Protein AF-A0AA42PGZ6-F1 (afdb_monomer_lite)

pLDDT: mean 80.75, std 19.14, range [30.81, 98.06]

Radius of gyration: 19.28 Å; chains: 1; bounding box: 43×38×75 Å

Sequence (229 aa):
MDEADAHGASLSPAMYVSRIFAVDHPMVAAAERGRGMGNLRLREWQRLDFYDPKPVLIQLRQMETSGVLDGLPAKVKHLRTRELKPYLERRQCAIFAYLMGKVTGTLIAVAYSEQSDYDAVMRWRLGDEVRYSPVQMKELPPDMGAGTKDLQQQIDRLKVRYPRSGDLTVAIHLNRNMRVLVSELDLSGLNLGGLWLFGAEDDGANRWRVVGDLLSPNASTEVFDYPYE

Structure (mmCIF, N/CA/C/O backbone):
data_AF-A0AA42PGZ6-F1
#
_entry.id   AF-A0AA42PGZ6-F1
#
loop_
_atom_site.group_PDB
_atom_site.id
_atom_site.type_symbol
_atom_site.label_atom_id
_atom_site.label_alt_id
_atom_site.label_comp_id
_atom_site.label_asym_id
_atom_site.label_entity_id
_atom_site.label_seq_id
_atom_site.pdbx_PDB_ins_code
_atom_site.Cartn_x
_atom_site.Cartn_y
_atom_site.Cartn_z
_atom_site.occupancy
_atom_site.B_iso_or_equiv
_atom_site.auth_seq_id
_atom_site.auth_comp_id
_atom_site.auth_asym_id
_atom_site.auth_atom_id
_atom_site.pdbx_PDB_model_num
ATOM 1 N N . MET A 1 1 ? 12.192 -11.238 -57.459 1.00 36.19 1 MET A N 1
ATOM 2 C CA . MET A 1 1 ? 12.979 -11.052 -56.226 1.00 36.19 1 MET A CA 1
ATOM 3 C C . MET A 1 1 ? 12.132 -10.114 -55.400 1.00 36.19 1 MET A C 1
ATOM 5 O O . MET A 1 1 ? 12.181 -8.916 -55.627 1.00 36.19 1 MET A O 1
ATOM 9 N N . ASP A 1 2 ? 11.209 -10.704 -54.644 1.00 30.81 2 ASP A N 1
ATOM 10 C CA . ASP A 1 2 ? 10.160 -9.985 -53.923 1.00 30.81 2 ASP A CA 1
ATOM 11 C C . ASP A 1 2 ? 10.730 -9.399 -52.632 1.00 30.81 2 ASP A C 1
ATOM 13 O O . ASP A 1 2 ? 11.231 -10.133 -51.779 1.00 30.81 2 ASP A O 1
ATOM 17 N N . GLU A 1 3 ? 10.646 -8.076 -52.501 1.00 37.03 3 GLU A N 1
ATOM 18 C CA . GLU A 1 3 ? 10.634 -7.395 -51.210 1.00 37.03 3 GLU A CA 1
ATOM 19 C C . GLU A 1 3 ? 9.265 -7.644 -50.572 1.00 37.03 3 GLU A C 1
ATOM 21 O O . GLU A 1 3 ? 8.263 -7.062 -50.981 1.00 37.03 3 GLU A O 1
ATOM 26 N N . ALA A 1 4 ? 9.221 -8.536 -49.584 1.00 34.16 4 ALA A N 1
ATOM 27 C CA . ALA A 1 4 ? 8.067 -8.717 -48.717 1.00 34.16 4 ALA A CA 1
ATOM 28 C C . ALA A 1 4 ? 8.386 -8.154 -47.327 1.00 34.16 4 ALA A C 1
ATOM 30 O O . ALA A 1 4 ? 9.188 -8.712 -46.578 1.00 34.16 4 ALA A O 1
ATOM 31 N N . ASP A 1 5 ? 7.761 -7.013 -47.048 1.00 36.75 5 ASP A N 1
ATOM 32 C CA . ASP A 1 5 ? 7.262 -6.534 -45.759 1.00 36.75 5 ASP A CA 1
ATOM 33 C C . ASP A 1 5 ? 7.712 -7.300 -44.503 1.00 36.75 5 ASP A C 1
ATOM 35 O O . ASP A 1 5 ? 7.132 -8.312 -44.108 1.00 36.75 5 ASP A O 1
ATOM 39 N N . ALA A 1 6 ? 8.665 -6.713 -43.778 1.00 33.44 6 ALA A N 1
ATOM 40 C CA . ALA A 1 6 ? 8.916 -7.012 -42.371 1.00 33.44 6 ALA A CA 1
ATOM 41 C C . ALA A 1 6 ? 8.574 -5.794 -41.494 1.00 33.44 6 ALA A C 1
ATOM 43 O O . ALA A 1 6 ? 9.372 -5.347 -40.673 1.00 33.44 6 ALA A O 1
ATOM 44 N N . HIS A 1 7 ? 7.360 -5.252 -41.635 1.00 33.66 7 HIS A N 1
ATOM 45 C CA . HIS A 1 7 ? 6.753 -4.437 -40.582 1.00 33.66 7 HIS A CA 1
ATOM 46 C C . HIS A 1 7 ? 6.201 -5.361 -39.488 1.00 33.66 7 HIS A C 1
ATOM 48 O O . HIS A 1 7 ? 5.001 -5.600 -39.376 1.00 33.66 7 HIS A O 1
ATOM 54 N N . GLY A 1 8 ? 7.101 -5.887 -38.654 1.00 31.97 8 GLY A N 1
ATOM 55 C CA . GLY A 1 8 ? 6.720 -6.426 -37.354 1.00 31.97 8 GLY A CA 1
ATOM 56 C C . GLY A 1 8 ? 6.175 -5.279 -36.511 1.00 31.97 8 GLY A C 1
ATOM 57 O O . GLY A 1 8 ? 6.945 -4.460 -36.015 1.00 31.97 8 GLY A O 1
ATOM 58 N N . ALA A 1 9 ? 4.851 -5.169 -36.402 1.00 35.88 9 ALA A N 1
ATOM 59 C CA . ALA A 1 9 ? 4.201 -4.176 -35.559 1.00 35.88 9 ALA A CA 1
ATOM 60 C C . ALA A 1 9 ? 4.694 -4.343 -34.112 1.00 35.88 9 ALA A C 1
ATOM 62 O O . ALA A 1 9 ? 4.274 -5.265 -33.409 1.00 35.88 9 ALA A O 1
ATOM 63 N N . SER A 1 10 ? 5.609 -3.476 -33.666 1.00 43.66 10 SER A N 1
ATOM 64 C CA . SER A 1 10 ? 6.003 -3.442 -32.264 1.00 43.66 10 SER A CA 1
ATOM 65 C C . SER A 1 10 ? 4.781 -3.002 -31.464 1.00 43.66 10 SER A C 1
ATOM 67 O O . SER A 1 10 ? 4.206 -1.932 -31.679 1.00 43.66 10 SER A O 1
ATOM 69 N N . LEU A 1 11 ? 4.303 -3.883 -30.587 1.00 50.22 11 LEU A N 1
ATOM 70 C CA . LEU A 1 11 ? 3.224 -3.527 -29.681 1.00 50.22 11 LEU A CA 1
ATOM 71 C C . LEU A 1 11 ? 3.706 -2.344 -28.839 1.00 50.22 11 LEU A C 1
ATOM 73 O O . LEU A 1 11 ? 4.800 -2.386 -28.274 1.00 50.22 11 LEU A O 1
ATOM 77 N N . SER A 1 12 ? 2.900 -1.285 -28.749 1.00 57.94 12 SER A N 1
ATOM 78 C CA . SER A 1 12 ? 3.237 -0.169 -27.871 1.00 57.94 12 SER A CA 1
ATOM 79 C C . SER A 1 12 ? 3.364 -0.675 -26.424 1.00 57.94 12 SER A C 1
ATOM 81 O O . SER A 1 12 ? 2.636 -1.595 -26.034 1.00 57.94 12 SER A O 1
ATOM 83 N N . PRO A 1 13 ? 4.233 -0.077 -25.590 1.00 52.72 13 PRO A N 1
ATOM 84 C CA . PRO A 1 13 ? 4.349 -0.448 -24.179 1.00 52.72 13 PRO A CA 1
ATOM 85 C C . PRO A 1 13 ? 2.994 -0.455 -23.453 1.00 52.72 13 PRO A C 1
ATOM 87 O O . PRO A 1 13 ? 2.730 -1.332 -22.640 1.00 52.72 13 PRO A O 1
ATOM 90 N N . ALA A 1 14 ? 2.088 0.461 -23.818 1.00 51.56 14 ALA A N 1
ATOM 91 C CA . ALA A 1 14 ? 0.722 0.489 -23.302 1.00 51.56 14 ALA A CA 1
ATOM 92 C C . ALA A 1 14 ? -0.092 -0.758 -23.693 1.00 51.56 14 ALA A C 1
ATOM 94 O O . ALA A 1 14 ? -0.818 -1.282 -22.854 1.00 51.56 14 ALA A O 1
ATOM 95 N N . MET A 1 15 ? 0.044 -1.272 -24.923 1.00 55.03 15 MET A N 1
ATOM 96 C CA . MET A 1 15 ? -0.607 -2.521 -25.344 1.00 55.03 15 MET A CA 1
ATOM 97 C C . MET A 1 15 ? -0.010 -3.757 -24.662 1.00 55.03 15 MET A C 1
ATOM 99 O O . MET A 1 15 ? -0.744 -4.697 -24.367 1.00 55.03 15 MET A O 1
ATOM 103 N N . TYR A 1 16 ? 1.295 -3.764 -24.380 1.00 57.06 16 TYR A N 1
ATOM 104 C CA . TYR A 1 16 ? 1.946 -4.881 -23.687 1.00 57.06 16 TYR A CA 1
ATOM 105 C C . TYR A 1 16 ? 1.537 -4.946 -22.211 1.00 57.06 16 TYR A C 1
ATOM 107 O O . TYR A 1 16 ? 1.109 -5.990 -21.723 1.00 57.06 16 TYR A O 1
ATOM 115 N N . VAL A 1 17 ? 1.571 -3.800 -21.525 1.00 51.94 17 VAL A N 1
ATOM 116 C CA . VAL A 1 17 ? 1.127 -3.672 -20.131 1.00 51.94 17 VAL A CA 1
ATOM 117 C C . VAL A 1 17 ? -0.374 -3.950 -20.016 1.00 51.94 17 VAL A C 1
ATOM 119 O O . VAL A 1 17 ? -0.792 -4.682 -19.123 1.00 51.94 17 VAL A O 1
ATOM 122 N N . SER A 1 18 ? -1.181 -3.453 -20.961 1.00 53.97 18 SER A N 1
ATOM 123 C CA . SER A 1 18 ? -2.611 -3.771 -21.044 1.00 53.97 18 SER A CA 1
ATOM 124 C C . SER A 1 18 ? -2.860 -5.275 -21.090 1.00 53.97 18 SER A C 1
ATOM 126 O O . SER A 1 18 ? -3.714 -5.752 -20.352 1.00 53.97 18 SER A O 1
ATOM 128 N N . ARG A 1 19 ? -2.082 -6.030 -21.880 1.00 56.66 19 ARG A N 1
ATOM 129 C CA . ARG A 1 19 ? -2.206 -7.492 -21.960 1.00 56.66 19 ARG A CA 1
ATOM 130 C C . ARG A 1 19 ? -1.890 -8.185 -20.639 1.00 56.66 19 ARG A C 1
ATOM 132 O O . ARG A 1 19 ? -2.650 -9.065 -20.272 1.00 56.66 19 ARG A O 1
ATOM 139 N N . ILE A 1 20 ? -0.854 -7.768 -19.904 1.00 54.19 20 ILE A N 1
ATOM 140 C CA . ILE A 1 20 ? -0.516 -8.350 -18.586 1.00 54.19 20 ILE A CA 1
ATOM 141 C C . ILE A 1 20 ? -1.668 -8.162 -17.589 1.00 54.19 20 ILE A C 1
ATOM 143 O O . ILE A 1 20 ? -2.019 -9.085 -16.864 1.00 54.19 20 ILE A O 1
ATOM 147 N N . PHE A 1 21 ? -2.295 -6.983 -17.588 1.00 45.62 21 PHE A N 1
ATOM 148 C CA . PHE A 1 21 ? -3.464 -6.705 -16.748 1.00 45.62 21 PHE A CA 1
ATOM 149 C C . PHE A 1 21 ? -4.796 -7.215 -17.328 1.00 45.62 21 PHE A C 1
ATOM 151 O O . PHE A 1 21 ? -5.817 -7.060 -16.666 1.00 45.62 21 PHE A O 1
ATOM 158 N N . ALA A 1 22 ? -4.801 -7.771 -18.544 1.00 41.03 22 ALA A N 1
ATOM 159 C CA . ALA A 1 22 ? -5.970 -8.360 -19.201 1.00 41.03 22 ALA A CA 1
ATOM 160 C C . ALA A 1 22 ? -5.938 -9.898 -19.207 1.00 41.03 22 ALA A C 1
ATOM 162 O O . ALA A 1 22 ? -6.892 -10.518 -19.674 1.00 41.03 22 ALA A O 1
ATOM 163 N N . VAL A 1 23 ? -4.865 -10.531 -18.708 1.00 40.50 23 VAL A N 1
ATOM 164 C CA . VAL A 1 23 ? -4.886 -11.967 -18.408 1.00 40.50 23 VAL A CA 1
ATOM 165 C C . VAL A 1 23 ? -5.695 -12.152 -17.129 1.00 40.50 23 VAL A C 1
ATOM 167 O O . VAL A 1 23 ? -5.156 -12.149 -16.023 1.00 40.50 23 VAL A O 1
ATOM 170 N N . ASP A 1 24 ? -7.008 -12.291 -17.294 1.00 35.78 24 ASP A N 1
ATOM 171 C CA . ASP A 1 24 ? -7.890 -12.803 -16.257 1.00 35.78 24 ASP A CA 1
ATOM 172 C C . ASP A 1 24 ? -7.375 -14.188 -15.849 1.00 35.78 24 ASP A C 1
ATOM 174 O O . ASP A 1 24 ? -7.523 -15.173 -16.574 1.00 35.78 24 ASP A O 1
ATOM 178 N N . HIS A 1 25 ? -6.743 -14.275 -14.681 1.00 37.84 25 HIS A N 1
ATOM 179 C CA . HIS A 1 25 ? -6.632 -15.530 -13.953 1.00 37.84 25 HIS A CA 1
ATOM 180 C C . HIS A 1 25 ? -7.794 -15.575 -12.960 1.00 37.84 25 HIS A C 1
ATOM 182 O O . HIS A 1 25 ? -7.628 -15.150 -11.811 1.00 37.84 25 HIS A O 1
ATOM 188 N N . PRO A 1 26 ? -8.987 -16.050 -13.373 1.00 33.09 26 PRO A N 1
ATOM 189 C CA . PRO A 1 26 ? -10.089 -16.211 -12.449 1.00 33.09 26 PRO A CA 1
ATOM 190 C C . PRO A 1 26 ? -9.685 -17.246 -11.400 1.00 33.09 26 PRO A C 1
ATOM 192 O O . PRO A 1 26 ? -9.530 -18.435 -11.678 1.00 33.09 26 PRO A O 1
ATOM 195 N N . MET A 1 27 ? -9.538 -16.794 -10.159 1.00 34.38 27 MET A N 1
ATOM 196 C CA . MET A 1 27 ? -9.680 -17.678 -9.012 1.00 34.38 27 MET A CA 1
ATOM 197 C C . MET A 1 27 ? -11.123 -18.179 -9.020 1.00 34.38 27 MET A C 1
ATOM 199 O O . MET A 1 27 ? -12.048 -17.374 -8.891 1.00 34.38 27 MET A O 1
ATOM 203 N N . VAL A 1 28 ? -11.298 -19.493 -9.194 1.00 35.38 28 VAL A N 1
ATOM 204 C CA . VAL A 1 28 ? -12.591 -20.192 -9.196 1.00 35.38 28 VAL A CA 1
ATOM 205 C C . VAL A 1 28 ? -13.503 -19.602 -8.117 1.00 35.38 28 VAL A C 1
ATOM 207 O O . VAL A 1 28 ? -13.222 -19.690 -6.919 1.00 35.38 28 VAL A O 1
ATOM 210 N N . ALA A 1 29 ? -14.585 -18.964 -8.562 1.00 33.72 29 ALA A N 1
ATOM 211 C CA . ALA A 1 29 ? -15.590 -18.375 -7.698 1.00 33.72 29 ALA A CA 1
ATOM 212 C C . ALA A 1 29 ? -16.341 -19.494 -6.965 1.00 33.72 29 ALA A C 1
ATOM 214 O O . ALA A 1 29 ? -17.260 -20.104 -7.504 1.00 33.72 29 ALA A O 1
ATOM 215 N N . ALA A 1 30 ? -15.959 -19.767 -5.721 1.00 32.84 30 ALA A N 1
ATOM 216 C CA . ALA A 1 30 ? -16.839 -20.466 -4.798 1.00 32.84 30 ALA A CA 1
ATOM 217 C C . ALA A 1 30 ? -17.819 -19.435 -4.227 1.00 32.84 30 ALA A C 1
ATOM 219 O O . ALA A 1 30 ? -17.436 -18.542 -3.466 1.00 32.84 30 ALA A O 1
ATOM 220 N N . ALA A 1 31 ? -19.071 -19.531 -4.665 1.00 37.09 31 ALA A N 1
ATOM 221 C CA . ALA A 1 31 ? -20.171 -18.736 -4.150 1.00 37.09 31 ALA A CA 1
ATOM 222 C C . ALA A 1 31 ? -20.400 -19.083 -2.679 1.00 37.09 31 ALA A C 1
ATOM 224 O O . ALA A 1 31 ? -20.728 -20.228 -2.408 1.00 37.09 31 ALA A O 1
ATOM 225 N N . GLU A 1 32 ? -20.295 -18.126 -1.750 1.00 37.41 32 GLU A N 1
ATOM 226 C CA . GLU A 1 32 ? -20.877 -18.299 -0.415 1.00 37.41 32 GLU A CA 1
ATOM 227 C C . GLU A 1 32 ? -21.011 -17.003 0.398 1.00 37.41 32 GLU A C 1
ATOM 229 O O . GLU A 1 32 ? -20.371 -15.981 0.148 1.00 37.41 32 GLU A O 1
ATOM 234 N N . ARG A 1 33 ? -21.988 -17.045 1.311 1.00 40.72 33 ARG A N 1
ATOM 235 C CA . ARG A 1 33 ? -22.729 -15.908 1.871 1.00 40.72 33 ARG A CA 1
ATOM 236 C C . ARG A 1 33 ? -22.001 -15.288 3.067 1.00 40.72 33 ARG A C 1
ATOM 238 O O . ARG A 1 33 ? -21.950 -15.897 4.128 1.00 40.72 33 ARG A O 1
ATOM 245 N N . GLY A 1 34 ? -21.563 -14.037 2.937 1.00 36.84 34 GLY A N 1
ATOM 246 C CA . GLY A 1 34 ? -21.145 -13.197 4.067 1.00 36.84 34 GLY A CA 1
ATOM 247 C C . GLY A 1 34 ? -22.308 -12.365 4.624 1.00 36.84 34 GLY A C 1
ATOM 248 O O . GLY A 1 34 ? -23.051 -11.747 3.858 1.00 36.84 34 GLY A O 1
ATOM 249 N N . ARG A 1 35 ? -22.482 -12.342 5.952 1.00 40.41 35 ARG A N 1
ATOM 250 C CA . ARG A 1 35 ? -23.368 -11.402 6.668 1.00 40.41 35 ARG A CA 1
ATOM 251 C C . ARG A 1 35 ? -22.553 -10.207 7.164 1.00 40.41 35 ARG A C 1
ATOM 253 O O . ARG A 1 35 ? -21.510 -10.407 7.768 1.00 40.41 35 ARG A O 1
ATOM 260 N N . GLY A 1 36 ? -23.122 -9.002 7.045 1.00 47.16 36 GLY A N 1
ATOM 261 C CA . GLY A 1 36 ? -22.812 -7.892 7.957 1.00 47.16 36 GLY A CA 1
ATOM 262 C C . GLY A 1 36 ? -22.047 -6.687 7.401 1.00 47.16 36 GLY A C 1
ATOM 263 O O . GLY A 1 36 ? -21.247 -6.124 8.129 1.00 47.16 36 GLY A O 1
ATOM 264 N N . MET A 1 37 ? -22.325 -6.247 6.172 1.00 47.50 37 MET A N 1
ATOM 265 C CA . MET A 1 37 ? -22.053 -4.888 5.665 1.00 47.50 37 MET A CA 1
ATOM 266 C C . MET A 1 37 ? -23.261 -4.459 4.825 1.00 47.50 37 MET A C 1
ATOM 268 O O . MET A 1 37 ? -23.980 -5.328 4.328 1.00 47.50 37 MET A O 1
ATOM 272 N N . GLY A 1 38 ? -23.538 -3.154 4.700 1.00 52.53 38 GLY A N 1
ATOM 273 C CA . GLY A 1 38 ? -24.703 -2.644 3.962 1.00 52.53 38 GLY A CA 1
ATOM 274 C C . GLY A 1 38 ? -24.909 -3.398 2.643 1.00 52.53 38 GLY A C 1
ATOM 275 O O . GLY A 1 38 ? -24.003 -3.454 1.816 1.00 52.53 38 GLY A O 1
ATOM 276 N N . ASN A 1 39 ? -26.085 -4.018 2.484 1.00 63.59 39 ASN A N 1
ATOM 277 C CA . ASN A 1 39 ? -26.363 -5.106 1.530 1.00 63.59 39 ASN A CA 1
ATOM 278 C C . ASN A 1 39 ? -26.039 -4.821 0.045 1.00 63.59 39 ASN A C 1
ATOM 280 O O . ASN A 1 39 ? -26.140 -5.739 -0.760 1.00 63.59 39 ASN A O 1
ATOM 284 N N . LEU A 1 40 ? -25.699 -3.589 -0.340 1.00 72.62 40 LEU A N 1
ATOM 285 C CA . LEU A 1 40 ? -25.375 -3.189 -1.714 1.00 72.62 40 LEU A CA 1
ATOM 286 C C . LEU A 1 40 ? -23.870 -3.292 -2.010 1.00 72.62 40 LEU A C 1
ATOM 288 O O . LEU A 1 40 ? -23.509 -4.055 -2.901 1.00 72.62 40 LEU A O 1
ATOM 292 N N . ARG A 1 41 ? -22.998 -2.655 -1.211 1.00 82.75 41 ARG A N 1
ATOM 293 C CA . ARG A 1 41 ? -21.533 -2.677 -1.425 1.00 82.75 41 ARG A CA 1
ATOM 294 C C . ARG A 1 41 ? -20.956 -4.087 -1.418 1.00 82.75 41 ARG A C 1
ATOM 296 O O . ARG A 1 41 ? -20.196 -4.456 -2.301 1.00 82.75 41 ARG A O 1
ATOM 303 N N . LEU A 1 42 ? -21.382 -4.919 -0.467 1.00 85.06 42 LEU A N 1
ATOM 304 C CA . LEU A 1 42 ? -20.921 -6.307 -0.408 1.00 85.06 42 LEU A CA 1
ATOM 305 C C . LEU A 1 42 ? -21.322 -7.098 -1.666 1.00 85.06 42 LEU A C 1
ATOM 307 O O . LEU A 1 42 ? -20.533 -7.892 -2.169 1.00 85.06 42 LEU A O 1
ATOM 311 N N . ARG A 1 43 ? -22.531 -6.870 -2.199 1.00 86.00 43 ARG A N 1
ATOM 312 C CA . ARG A 1 43 ? -22.991 -7.519 -3.439 1.00 86.00 43 ARG A CA 1
ATOM 313 C C . ARG A 1 43 ? -22.235 -7.014 -4.662 1.00 86.00 43 ARG A C 1
ATOM 315 O O . ARG A 1 43 ? -22.021 -7.789 -5.586 1.00 86.00 43 ARG A O 1
ATOM 322 N N . GLU A 1 44 ? -21.872 -5.736 -4.687 1.00 89.38 44 GLU A N 1
ATOM 323 C CA . GLU A 1 44 ? -21.029 -5.158 -5.737 1.00 89.38 44 GLU A CA 1
ATOM 324 C C . GLU A 1 44 ? -19.645 -5.800 -5.713 1.00 89.38 44 GLU A C 1
ATOM 326 O O . GLU A 1 44 ? -19.199 -6.323 -6.729 1.00 89.38 44 GLU A O 1
ATOM 331 N N . TRP A 1 45 ? -19.014 -5.872 -4.540 1.00 93.00 45 TRP A N 1
ATOM 332 C CA . TRP A 1 45 ? -17.696 -6.482 -4.395 1.00 93.00 45 TRP A CA 1
ATOM 333 C C . TRP A 1 45 ? -17.688 -7.961 -4.745 1.00 93.00 45 TRP A C 1
ATOM 335 O O . TRP A 1 45 ? -16.773 -8.408 -5.416 1.00 93.00 45 TRP A O 1
ATOM 345 N N . GLN A 1 46 ? -18.726 -8.717 -4.386 1.00 91.44 46 GLN A N 1
ATOM 346 C CA . GLN A 1 46 ? -18.854 -10.132 -4.760 1.00 91.44 46 GLN A CA 1
ATOM 347 C C . GLN A 1 46 ? -18.860 -10.387 -6.276 1.00 91.44 46 GLN A C 1
ATOM 349 O O . GLN A 1 46 ? -18.645 -11.524 -6.688 1.00 91.44 46 GLN A O 1
ATOM 354 N N . ARG A 1 47 ? -19.131 -9.364 -7.094 1.00 91.06 47 ARG A N 1
ATOM 355 C CA . ARG A 1 47 ? -19.166 -9.451 -8.561 1.00 91.06 47 ARG A CA 1
ATOM 356 C C . ARG A 1 47 ? -17.882 -8.969 -9.229 1.00 91.06 47 ARG A C 1
ATOM 358 O O . ARG A 1 47 ? -17.813 -9.014 -10.449 1.00 91.06 47 ARG A O 1
ATOM 365 N N . LEU A 1 48 ? -16.919 -8.460 -8.462 1.00 93.50 48 LEU A N 1
ATOM 366 C CA . LEU A 1 48 ? -15.649 -8.008 -9.014 1.00 93.50 48 LEU A CA 1
ATOM 367 C C . LEU A 1 48 ? -14.773 -9.198 -9.411 1.00 93.50 48 LEU A C 1
ATOM 369 O O . LEU A 1 48 ? -14.766 -10.237 -8.743 1.00 93.50 48 LEU A O 1
ATOM 373 N N . ASP A 1 49 ? -13.976 -8.995 -10.454 1.00 92.25 49 ASP A N 1
ATOM 374 C CA . ASP A 1 49 ? -12.977 -9.955 -10.903 1.00 92.25 49 ASP A CA 1
ATOM 375 C C . ASP A 1 49 ? -11.706 -9.802 -10.062 1.00 92.25 49 ASP A C 1
ATOM 377 O O . ASP A 1 49 ? -10.902 -8.884 -10.236 1.00 92.25 49 ASP A O 1
ATOM 381 N N . PHE A 1 50 ? -11.560 -10.698 -9.085 1.00 94.38 50 PHE A N 1
ATOM 382 C CA . PHE A 1 50 ? -10.380 -10.753 -8.227 1.00 94.38 50 PHE A CA 1
ATOM 383 C C . PHE A 1 50 ? -9.320 -11.668 -8.820 1.00 94.38 50 PHE A C 1
ATOM 385 O O . PHE A 1 50 ? -9.601 -12.827 -9.138 1.00 94.38 50 PHE A O 1
ATOM 392 N N . TYR A 1 51 ? -8.083 -11.190 -8.820 1.00 92.00 51 TYR A N 1
ATOM 393 C CA . TYR A 1 51 ? -6.911 -11.949 -9.229 1.00 92.00 51 TYR A CA 1
ATOM 394 C C . TYR A 1 51 ? -5.914 -12.104 -8.074 1.00 92.00 51 TYR 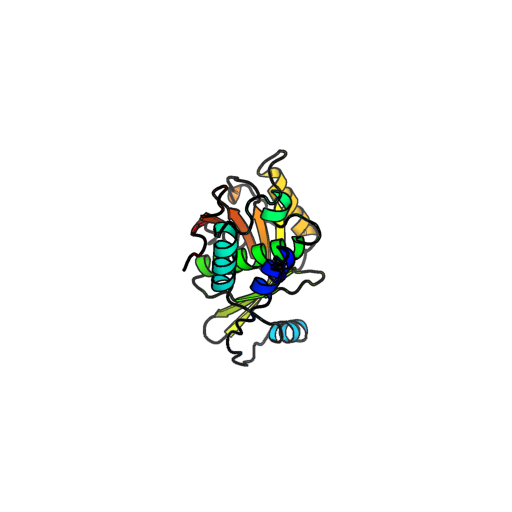A C 1
ATOM 396 O O . TYR A 1 51 ? -5.878 -11.302 -7.134 1.00 92.00 51 TYR A O 1
ATOM 404 N N . ASP A 1 52 ? -5.105 -13.162 -8.139 1.00 95.00 52 ASP A N 1
ATOM 405 C CA . ASP A 1 52 ? -3.920 -13.303 -7.292 1.00 95.00 52 ASP A CA 1
ATOM 406 C C . ASP A 1 52 ? -2.870 -12.272 -7.751 1.00 95.00 52 ASP A C 1
ATOM 408 O O . ASP A 1 52 ? -2.506 -12.264 -8.934 1.00 95.00 52 ASP A O 1
ATOM 412 N N . PRO A 1 53 ? -2.377 -11.384 -6.868 1.00 95.81 53 PRO A N 1
ATOM 413 C CA . PRO A 1 53 ? -1.366 -10.409 -7.250 1.00 95.81 53 PRO A CA 1
ATOM 414 C C . PRO A 1 53 ? -0.044 -11.055 -7.685 1.00 95.81 53 PRO A C 1
ATOM 416 O O . PRO A 1 53 ? 0.653 -10.486 -8.524 1.00 95.81 53 PRO A O 1
ATOM 419 N N . LYS A 1 54 ? 0.328 -12.227 -7.155 1.00 95.38 54 LYS A N 1
ATOM 420 C CA . LYS A 1 54 ? 1.666 -12.802 -7.351 1.00 95.38 54 LYS A CA 1
ATOM 421 C C . LYS A 1 54 ? 1.983 -13.105 -8.831 1.00 95.38 54 LYS A C 1
ATOM 423 O O . LYS A 1 54 ? 3.003 -12.597 -9.303 1.00 95.38 54 LYS A O 1
ATOM 428 N N . PRO A 1 55 ? 1.150 -13.838 -9.603 1.00 92.50 55 PRO A N 1
ATOM 429 C CA . PRO A 1 55 ? 1.410 -14.080 -11.026 1.00 92.50 55 PRO A CA 1
ATOM 430 C C . PRO A 1 55 ? 1.513 -12.800 -11.862 1.00 92.50 55 PRO A C 1
ATOM 432 O O . PRO A 1 55 ? 2.340 -12.719 -12.770 1.00 92.50 55 PRO A O 1
ATOM 435 N N . VAL A 1 56 ? 0.702 -11.785 -11.547 1.00 90.25 56 VAL A N 1
ATOM 436 C CA . VAL A 1 56 ? 0.738 -10.485 -12.236 1.00 90.25 56 VAL A CA 1
ATOM 437 C C . VAL A 1 56 ? 2.065 -9.780 -11.969 1.00 90.25 56 VAL A C 1
ATOM 439 O O . VAL A 1 56 ? 2.707 -9.288 -12.895 1.00 90.25 56 VAL A O 1
ATOM 442 N N . LEU A 1 57 ? 2.515 -9.765 -10.713 1.00 93.12 57 LEU A N 1
ATOM 443 C CA . LEU A 1 57 ? 3.784 -9.152 -10.331 1.00 93.12 57 LEU A CA 1
ATOM 444 C C . LEU A 1 57 ? 4.984 -9.835 -10.999 1.00 93.12 57 LEU A C 1
ATOM 446 O O . LEU A 1 57 ? 5.880 -9.127 -11.464 1.00 93.12 57 LEU A O 1
ATOM 450 N N . ILE A 1 58 ? 4.981 -11.167 -11.105 1.00 93.12 58 ILE A N 1
ATOM 451 C CA . ILE A 1 58 ? 6.019 -11.931 -11.818 1.00 93.12 58 ILE A CA 1
ATOM 452 C C . ILE A 1 58 ? 6.066 -11.527 -13.296 1.00 93.12 58 ILE A C 1
ATOM 454 O O . ILE A 1 58 ? 7.134 -11.192 -13.806 1.00 93.12 58 ILE A O 1
ATOM 458 N N . GLN A 1 59 ? 4.918 -11.482 -13.979 1.00 88.25 59 GLN A N 1
ATOM 459 C CA . GLN A 1 59 ? 4.854 -11.082 -15.391 1.00 88.25 59 GLN A CA 1
ATOM 460 C C . GLN A 1 59 ? 5.319 -9.636 -15.609 1.00 88.25 59 GLN A C 1
ATOM 462 O O . GLN A 1 59 ? 6.070 -9.356 -16.545 1.00 88.25 59 GLN A O 1
ATOM 467 N N . LEU A 1 60 ? 4.923 -8.714 -14.724 1.00 85.88 60 LEU A N 1
ATOM 468 C CA . LEU A 1 60 ? 5.405 -7.331 -14.764 1.00 85.88 60 LEU A CA 1
ATOM 469 C C . LEU A 1 60 ? 6.925 -7.270 -14.608 1.00 85.88 60 LEU A C 1
ATOM 471 O O . LEU A 1 60 ? 7.579 -6.539 -15.349 1.00 85.88 60 LEU A O 1
ATOM 475 N N . ARG A 1 61 ? 7.500 -8.068 -13.701 1.00 87.44 61 ARG A N 1
ATOM 476 C CA . ARG A 1 61 ? 8.951 -8.119 -13.518 1.00 87.44 61 ARG A CA 1
ATOM 477 C C . ARG A 1 61 ? 9.664 -8.671 -14.740 1.00 87.44 61 ARG A C 1
ATOM 479 O O . ARG A 1 61 ? 10.649 -8.082 -15.164 1.00 87.44 61 ARG A O 1
ATOM 486 N N . GLN A 1 62 ? 9.159 -9.755 -15.322 1.00 87.44 62 GLN A N 1
ATOM 487 C CA . GLN A 1 62 ? 9.708 -10.325 -16.552 1.00 87.44 62 GLN A CA 1
ATOM 488 C C . GLN A 1 62 ? 9.710 -9.295 -17.684 1.00 87.44 62 GLN A C 1
ATOM 490 O O . GLN A 1 62 ? 10.699 -9.168 -18.397 1.00 87.44 62 GLN A O 1
ATOM 495 N N . MET A 1 63 ? 8.643 -8.505 -17.823 1.00 81.56 63 MET A N 1
ATOM 496 C CA . MET A 1 63 ? 8.607 -7.415 -18.796 1.00 81.56 63 MET A CA 1
ATOM 497 C C . MET A 1 63 ? 9.663 -6.342 -18.481 1.00 81.56 63 MET A C 1
ATOM 499 O O . MET A 1 63 ? 10.403 -5.947 -19.382 1.00 81.56 63 MET A O 1
ATOM 503 N N . GLU A 1 64 ? 9.765 -5.904 -17.222 1.00 80.06 64 GLU A N 1
ATOM 504 C CA . GLU A 1 64 ? 10.757 -4.915 -16.773 1.00 80.06 64 GLU A CA 1
ATOM 505 C C . GLU A 1 64 ? 12.206 -5.366 -17.030 1.00 80.06 64 GLU A C 1
ATOM 507 O O . GLU A 1 64 ? 13.043 -4.531 -17.370 1.00 80.06 64 GLU A O 1
ATOM 512 N N . THR A 1 65 ? 12.504 -6.665 -16.911 1.00 82.56 65 THR A N 1
ATOM 513 C CA . THR A 1 65 ? 13.863 -7.218 -17.064 1.00 82.56 65 THR A CA 1
ATOM 514 C C . THR A 1 65 ? 14.161 -7.808 -18.443 1.00 82.56 65 THR A C 1
ATOM 516 O O . THR A 1 65 ? 15.322 -8.060 -18.751 1.00 82.56 65 THR A O 1
ATOM 519 N N . SER A 1 66 ? 13.154 -7.997 -19.300 1.00 81.50 66 SER A N 1
ATOM 520 C CA . SER A 1 66 ? 13.309 -8.572 -20.651 1.00 81.50 66 SER A CA 1
ATOM 521 C C . SER A 1 66 ? 14.106 -7.710 -21.637 1.00 81.50 66 SER A C 1
ATOM 523 O O . SER A 1 66 ? 14.369 -8.147 -22.755 1.00 81.50 66 SER A O 1
ATOM 525 N N . GLY A 1 67 ? 14.419 -6.462 -21.276 1.00 76.88 67 GLY A N 1
ATOM 526 C CA . GLY A 1 67 ? 15.002 -5.470 -22.181 1.00 76.88 67 GLY A CA 1
ATOM 527 C C . GLY A 1 67 ? 14.004 -4.879 -23.184 1.00 76.88 67 GLY A C 1
ATOM 528 O O . GLY A 1 67 ? 14.344 -3.950 -23.909 1.00 76.88 67 GLY A O 1
ATOM 529 N N . VAL A 1 68 ? 12.737 -5.327 -23.205 1.00 75.56 68 VAL A N 1
ATOM 530 C CA . VAL A 1 68 ? 11.714 -4.791 -24.131 1.00 75.56 68 VAL A CA 1
ATOM 531 C C . VAL A 1 68 ? 11.410 -3.308 -23.888 1.00 75.56 68 VAL A C 1
ATOM 533 O O . VAL A 1 68 ? 10.880 -2.619 -24.757 1.00 75.56 68 VAL A O 1
ATOM 536 N N . LEU A 1 69 ? 11.741 -2.812 -22.692 1.00 74.44 69 LEU A N 1
ATOM 537 C CA . LEU A 1 69 ? 11.597 -1.410 -22.317 1.00 74.44 69 LEU A CA 1
ATOM 538 C C . LEU A 1 69 ? 12.880 -0.597 -22.551 1.00 74.44 69 LEU A C 1
ATOM 540 O O . LEU A 1 69 ? 12.885 0.608 -22.286 1.00 74.44 69 LEU A O 1
ATOM 544 N N . ASP A 1 70 ? 13.970 -1.209 -23.018 1.00 77.00 70 ASP A N 1
ATOM 545 C CA . ASP A 1 70 ? 15.243 -0.523 -23.223 1.00 77.00 70 ASP A CA 1
ATOM 546 C C . ASP A 1 70 ? 15.145 0.565 -24.295 1.00 77.00 70 ASP A C 1
ATOM 548 O O . ASP A 1 70 ? 14.337 0.515 -25.217 1.00 77.00 70 ASP A O 1
ATOM 552 N N . GLY A 1 71 ? 15.915 1.640 -24.111 1.00 74.44 71 GLY A N 1
ATOM 553 C CA . GLY A 1 71 ? 15.824 2.841 -24.948 1.00 74.44 71 GLY A CA 1
ATOM 554 C C . GLY A 1 71 ? 14.586 3.721 -24.710 1.00 74.44 71 GLY A C 1
ATOM 555 O O . GLY A 1 71 ? 14.568 4.862 -25.171 1.00 74.44 71 GLY A O 1
ATOM 556 N N . LEU A 1 72 ? 13.578 3.267 -23.951 1.00 79.31 72 LEU A N 1
ATOM 557 C CA . LEU A 1 72 ? 12.417 4.102 -23.629 1.00 79.31 72 LEU A CA 1
ATOM 558 C C . LEU A 1 72 ? 12.742 5.175 -22.572 1.00 79.31 72 LEU A C 1
ATOM 560 O O . LEU A 1 72 ? 13.530 4.928 -21.651 1.00 79.31 72 LEU A O 1
ATOM 564 N N . PRO A 1 73 ? 12.087 6.354 -22.628 1.00 80.25 73 PRO A N 1
ATOM 565 C CA . PRO A 1 73 ? 12.237 7.383 -21.604 1.00 80.25 73 PRO A CA 1
ATOM 566 C C . PRO A 1 73 ? 11.867 6.869 -20.207 1.00 80.25 73 PRO A C 1
ATOM 568 O O . PRO A 1 73 ? 10.874 6.158 -20.048 1.00 80.25 73 PRO A O 1
ATOM 571 N N . ALA A 1 74 ? 12.581 7.321 -19.173 1.00 75.44 74 ALA A N 1
ATOM 572 C CA . ALA A 1 74 ? 12.356 6.895 -17.785 1.00 75.44 74 ALA A CA 1
ATOM 573 C C . ALA A 1 74 ? 10.886 7.032 -17.333 1.00 75.44 74 ALA A C 1
ATOM 575 O O . ALA A 1 74 ? 10.326 6.127 -16.723 1.00 75.44 74 ALA A O 1
ATOM 576 N N . LYS A 1 75 ? 10.205 8.123 -17.709 1.00 74.94 75 LYS A N 1
ATOM 577 C CA . LYS A 1 75 ? 8.774 8.331 -17.410 1.00 74.94 75 LYS A CA 1
ATOM 578 C C . LYS A 1 75 ? 7.850 7.251 -17.993 1.00 74.94 75 LYS A C 1
ATOM 580 O O . LYS A 1 75 ? 6.793 7.004 -17.427 1.00 74.94 75 LYS A O 1
ATOM 585 N N . VAL A 1 76 ? 8.233 6.627 -19.107 1.00 76.75 76 VAL A N 1
ATOM 586 C CA . VAL A 1 76 ? 7.496 5.522 -19.740 1.00 76.75 76 VAL A CA 1
ATOM 587 C C . VAL A 1 76 ? 7.839 4.209 -19.043 1.00 76.75 76 VAL A C 1
ATOM 589 O O . VAL A 1 76 ? 6.925 3.495 -18.644 1.00 76.75 76 VAL A O 1
ATOM 592 N N . LYS A 1 77 ? 9.133 3.945 -18.802 1.00 73.50 77 LYS A N 1
ATOM 593 C CA . LYS A 1 77 ? 9.611 2.767 -18.053 1.00 73.50 77 LYS A CA 1
ATOM 594 C C . LYS A 1 77 ? 8.954 2.640 -16.675 1.00 73.50 77 LYS A C 1
ATOM 596 O O . LYS A 1 77 ? 8.585 1.551 -16.263 1.00 73.50 77 LYS A O 1
ATOM 601 N N . HIS A 1 78 ? 8.761 3.765 -15.990 1.00 75.06 78 HIS A N 1
ATOM 602 C CA . HIS A 1 78 ? 8.144 3.817 -14.662 1.00 75.06 78 HIS A CA 1
ATOM 603 C C . HIS A 1 78 ? 6.632 4.090 -14.685 1.00 75.06 78 HIS A C 1
ATOM 605 O O . HIS A 1 78 ? 6.068 4.429 -13.647 1.00 75.06 78 HIS A O 1
ATOM 611 N N . LEU A 1 79 ? 5.976 3.983 -15.849 1.00 78.88 79 LEU A N 1
ATOM 612 C CA . LEU A 1 79 ? 4.522 4.134 -16.007 1.00 78.88 79 LEU A CA 1
ATOM 613 C C . LEU A 1 79 ? 3.963 5.489 -15.513 1.00 78.88 79 LEU A C 1
ATOM 615 O O . LEU A 1 79 ? 2.804 5.599 -15.127 1.00 78.88 79 LEU A O 1
ATOM 619 N N . ARG A 1 80 ? 4.779 6.550 -15.531 1.00 78.12 80 ARG A N 1
ATOM 620 C CA . ARG A 1 80 ? 4.445 7.881 -14.985 1.00 78.12 80 ARG A CA 1
ATOM 621 C C . ARG A 1 80 ? 3.835 8.844 -16.005 1.00 78.12 80 ARG A C 1
ATOM 623 O O . ARG A 1 80 ? 3.653 10.022 -15.705 1.00 78.12 80 ARG A O 1
ATOM 630 N N . THR A 1 81 ? 3.557 8.401 -17.229 1.00 79.25 81 THR A N 1
ATOM 631 C CA . THR A 1 81 ? 2.805 9.221 -18.191 1.00 79.25 81 THR A CA 1
ATOM 632 C C . THR A 1 81 ? 1.310 9.144 -17.890 1.00 79.25 81 THR A C 1
ATOM 634 O O . THR A 1 81 ? 0.842 8.181 -17.291 1.00 79.25 81 THR A O 1
ATOM 637 N N . ARG A 1 82 ? 0.533 10.143 -18.330 1.00 81.56 82 ARG A N 1
ATOM 638 C CA . ARG A 1 82 ? -0.924 10.184 -18.104 1.00 81.56 82 ARG A CA 1
ATOM 639 C C . ARG A 1 82 ? -1.630 8.904 -18.564 1.00 81.56 82 ARG A C 1
ATOM 641 O O . ARG A 1 82 ? -2.521 8.426 -17.880 1.00 81.56 82 ARG A O 1
ATOM 648 N N . GLU A 1 83 ? -1.207 8.360 -19.701 1.00 78.06 83 GLU A N 1
ATOM 649 C CA . GLU A 1 83 ? -1.767 7.137 -20.292 1.00 78.06 83 GLU A CA 1
ATOM 650 C C . GLU A 1 83 ? -1.352 5.866 -19.545 1.00 78.06 83 GLU A C 1
ATOM 652 O O . GLU A 1 83 ? -2.083 4.881 -19.564 1.00 78.06 83 GLU A O 1
ATOM 657 N N . LEU A 1 84 ? -0.191 5.879 -18.881 1.00 80.19 84 LEU A N 1
ATOM 658 C CA . LEU A 1 84 ? 0.339 4.720 -18.163 1.00 80.19 84 LEU A CA 1
ATOM 659 C C . LEU A 1 84 ? 0.022 4.734 -16.662 1.00 80.19 84 LEU A C 1
ATOM 661 O O . LEU A 1 84 ? 0.133 3.697 -16.010 1.00 80.19 84 LEU A O 1
ATOM 665 N N . LYS A 1 85 ? -0.424 5.876 -16.129 1.00 81.69 85 LYS A N 1
ATOM 666 C CA . LYS A 1 85 ? -0.768 6.059 -14.715 1.00 81.69 85 LYS A CA 1
ATOM 667 C C . LYS A 1 85 ? -1.756 5.008 -14.179 1.00 81.69 85 LYS A C 1
ATOM 669 O O . LYS A 1 85 ? -1.473 4.481 -13.106 1.00 81.69 85 LYS A O 1
ATOM 674 N N . PRO A 1 86 ? -2.821 4.608 -14.907 1.00 83.00 86 PRO A N 1
ATOM 675 C CA . PRO A 1 86 ? -3.717 3.557 -14.417 1.00 83.00 86 PRO A CA 1
ATOM 676 C C . PRO A 1 86 ? -2.997 2.221 -14.177 1.00 83.00 86 PRO A C 1
ATOM 678 O O . PRO A 1 86 ? -3.316 1.484 -13.248 1.00 83.00 86 PRO A O 1
ATOM 681 N N . TYR A 1 87 ? -1.979 1.901 -14.981 1.00 83.25 87 TYR A N 1
ATOM 682 C CA . TYR A 1 87 ? -1.185 0.686 -14.798 1.00 83.25 87 TYR A CA 1
ATOM 683 C C . TYR A 1 87 ? -0.207 0.795 -13.629 1.00 83.25 87 TYR A C 1
ATOM 685 O O . TYR A 1 87 ? 0.025 -0.194 -12.934 1.00 83.25 87 TYR A O 1
ATOM 693 N N . LEU A 1 88 ? 0.339 1.991 -13.379 1.00 85.06 88 LEU A N 1
ATOM 694 C CA . LEU A 1 88 ? 1.126 2.258 -12.175 1.00 85.06 88 LEU A CA 1
ATOM 695 C C . LEU A 1 88 ? 0.284 2.031 -10.914 1.00 85.06 88 LEU A C 1
ATOM 697 O O . LEU A 1 88 ? 0.728 1.340 -10.000 1.00 85.06 88 LEU A O 1
ATOM 701 N N . GLU A 1 89 ? -0.935 2.563 -10.887 1.00 87.50 89 GLU A N 1
ATOM 702 C CA . GLU A 1 89 ? -1.869 2.432 -9.763 1.00 87.50 89 GLU A CA 1
ATOM 703 C C . GLU A 1 89 ? -2.273 0.969 -9.536 1.00 87.50 89 GLU A C 1
ATOM 705 O O . GLU A 1 89 ? -2.227 0.476 -8.408 1.00 87.50 89 GLU A O 1
ATOM 710 N N . ARG A 1 90 ? -2.566 0.224 -10.609 1.00 90.31 90 ARG A N 1
ATOM 711 C CA . ARG A 1 90 ? -2.841 -1.221 -10.529 1.00 90.31 90 ARG A CA 1
ATOM 712 C C . ARG A 1 90 ? -1.644 -2.020 -10.017 1.00 90.31 90 ARG A C 1
ATOM 714 O O . ARG A 1 90 ? -1.819 -2.910 -9.185 1.00 90.31 90 ARG A O 1
ATOM 721 N N . ARG A 1 91 ? -0.427 -1.697 -10.473 1.00 91.12 91 ARG A N 1
ATOM 722 C CA . ARG A 1 91 ? 0.817 -2.306 -9.970 1.00 91.12 91 ARG A CA 1
ATOM 723 C C . ARG A 1 91 ? 0.984 -2.033 -8.477 1.00 91.12 91 ARG A C 1
ATOM 725 O O . ARG A 1 91 ? 1.270 -2.962 -7.733 1.00 91.12 91 ARG A O 1
ATOM 732 N N . GLN A 1 92 ? 0.763 -0.798 -8.027 1.00 93.19 92 GLN A N 1
ATOM 733 C CA . GLN A 1 92 ? 0.824 -0.443 -6.605 1.00 93.19 92 GLN A CA 1
ATOM 734 C C . GLN A 1 92 ? -0.213 -1.221 -5.777 1.00 93.19 92 GLN A C 1
ATOM 736 O O . GLN A 1 92 ? 0.140 -1.756 -4.729 1.00 93.19 92 GLN A O 1
ATOM 741 N N . CYS A 1 93 ? -1.451 -1.359 -6.267 1.00 95.44 93 CYS A N 1
ATOM 742 C CA . CYS A 1 93 ? -2.480 -2.179 -5.617 1.00 95.44 93 CYS A CA 1
ATOM 743 C C . CYS A 1 93 ? -2.059 -3.652 -5.508 1.00 95.44 93 CYS A C 1
ATOM 745 O O . CYS A 1 93 ? -2.199 -4.252 -4.445 1.00 95.44 93 CYS A O 1
ATOM 747 N N . ALA A 1 94 ? -1.516 -4.233 -6.584 1.00 96.25 94 ALA A N 1
ATOM 748 C CA . ALA A 1 94 ? -1.060 -5.622 -6.592 1.00 96.25 94 ALA A CA 1
ATOM 749 C C . ALA A 1 94 ? 0.116 -5.851 -5.629 1.00 96.25 94 ALA A C 1
ATOM 751 O O . ALA A 1 94 ? 0.115 -6.823 -4.877 1.00 96.25 94 ALA A O 1
ATOM 752 N N . ILE A 1 95 ? 1.092 -4.936 -5.605 1.00 96.50 95 ILE A N 1
ATOM 753 C CA . ILE A 1 95 ? 2.213 -4.984 -4.657 1.00 96.50 95 ILE A CA 1
ATOM 754 C C . ILE A 1 95 ? 1.688 -4.935 -3.225 1.00 96.50 95 ILE A C 1
ATOM 756 O O . ILE A 1 95 ? 2.062 -5.775 -2.410 1.00 96.50 95 ILE A O 1
ATOM 760 N N . PHE A 1 96 ? 0.797 -3.990 -2.920 1.00 97.94 96 PHE A N 1
ATOM 761 C CA . PHE A 1 96 ? 0.233 -3.879 -1.582 1.00 97.94 96 PHE A CA 1
ATOM 762 C C . PHE A 1 96 ? -0.542 -5.141 -1.177 1.00 97.94 96 PHE A C 1
ATOM 764 O O . PHE A 1 96 ? -0.311 -5.656 -0.088 1.00 97.94 96 PHE A O 1
ATOM 771 N N . ALA A 1 97 ? -1.383 -5.691 -2.059 1.00 98.06 97 ALA A N 1
ATOM 772 C CA . ALA A 1 97 ? -2.106 -6.939 -1.809 1.00 98.06 97 ALA A CA 1
ATOM 773 C C . ALA A 1 97 ? -1.152 -8.101 -1.485 1.00 98.06 97 ALA A C 1
ATOM 775 O O . ALA A 1 97 ? -1.340 -8.809 -0.495 1.00 98.06 97 ALA A O 1
ATOM 776 N N . TYR A 1 98 ? -0.086 -8.254 -2.276 1.00 98.00 98 TYR A N 1
ATOM 777 C CA . TYR A 1 98 ? 0.937 -9.268 -2.040 1.00 98.00 98 TYR A CA 1
ATOM 778 C C . TYR A 1 98 ? 1.608 -9.086 -0.670 1.00 98.00 98 TYR A C 1
ATOM 780 O O . TYR A 1 98 ? 1.662 -10.030 0.115 1.00 98.00 98 TYR A O 1
ATOM 788 N N . LEU A 1 99 ? 2.060 -7.871 -0.343 1.00 97.38 99 LEU A N 1
ATOM 789 C CA . LEU A 1 99 ? 2.721 -7.574 0.934 1.00 97.38 99 LEU A CA 1
ATOM 790 C C . LEU A 1 99 ? 1.786 -7.759 2.134 1.00 97.38 99 LEU A C 1
ATOM 792 O O . LEU A 1 99 ? 2.186 -8.354 3.132 1.00 97.38 99 LEU A O 1
ATOM 796 N N . MET A 1 100 ? 0.532 -7.314 2.030 1.00 96.69 100 MET A N 1
ATOM 797 C CA . MET A 1 100 ? -0.487 -7.544 3.054 1.00 96.69 100 MET A CA 1
ATOM 798 C C . MET A 1 100 ? -0.676 -9.044 3.294 1.00 96.69 100 MET A C 1
ATOM 800 O O . MET A 1 100 ? -0.745 -9.481 4.442 1.00 96.69 100 MET A O 1
ATOM 804 N N . GLY A 1 101 ? -0.695 -9.852 2.232 1.00 96.00 101 GLY A N 1
ATOM 805 C CA . GLY A 1 101 ? -0.773 -11.304 2.356 1.00 96.00 101 GLY A CA 1
ATOM 806 C C . GLY A 1 101 ? 0.445 -11.936 3.016 1.00 96.00 101 GLY A C 1
ATOM 807 O O . GLY A 1 101 ? 0.303 -12.844 3.833 1.00 96.00 101 GLY A O 1
ATOM 808 N N . LYS A 1 102 ? 1.642 -11.411 2.737 1.00 96.19 102 LYS A N 1
ATOM 809 C CA . LYS A 1 102 ? 2.876 -11.838 3.409 1.00 96.19 102 LYS A CA 1
ATOM 810 C C . LYS A 1 102 ? 2.844 -11.546 4.911 1.00 96.19 102 LYS A C 1
ATOM 812 O O . LYS A 1 102 ? 3.133 -12.455 5.681 1.00 96.19 102 LYS A O 1
ATOM 817 N N . VAL A 1 103 ? 2.436 -10.341 5.314 1.00 94.94 103 VAL A N 1
ATOM 818 C CA . VAL A 1 103 ? 2.333 -9.948 6.735 1.00 94.94 103 VAL A CA 1
ATOM 819 C C . VAL A 1 103 ? 1.243 -10.738 7.462 1.00 94.94 103 VAL A C 1
ATOM 821 O O . VAL A 1 103 ? 1.429 -11.181 8.589 1.00 94.94 103 VAL A O 1
ATOM 824 N N . THR A 1 104 ? 0.090 -10.939 6.821 1.00 92.50 104 THR A N 1
ATOM 825 C CA . THR A 1 104 ? -1.064 -11.619 7.441 1.00 92.50 104 THR A CA 1
ATOM 826 C C . THR A 1 104 ? -1.021 -13.144 7.325 1.00 92.50 104 THR A C 1
ATOM 828 O O . THR A 1 104 ? -1.908 -13.822 7.842 1.00 92.50 104 THR A O 1
ATOM 831 N N . GLY A 1 105 ? -0.036 -13.702 6.616 1.00 93.12 105 GLY A N 1
ATOM 832 C CA . GLY A 1 105 ? 0.050 -15.138 6.341 1.00 93.12 105 GLY A CA 1
ATOM 833 C C . GLY A 1 105 ? -1.132 -15.686 5.533 1.00 93.12 105 GLY A C 1
ATOM 834 O O . GLY A 1 105 ? -1.426 -16.876 5.612 1.00 93.12 105 GLY A O 1
ATOM 835 N N . THR A 1 106 ? -1.833 -14.831 4.783 1.00 94.19 106 THR A N 1
ATOM 836 C CA . THR A 1 106 ? -3.064 -15.178 4.061 1.00 94.19 106 THR A CA 1
ATOM 837 C C . THR A 1 106 ? -2.959 -14.776 2.594 1.00 94.19 106 THR A C 1
ATOM 839 O O . THR A 1 106 ? -2.368 -13.756 2.256 1.00 94.19 106 THR A O 1
ATOM 842 N N . LEU A 1 107 ? -3.559 -15.552 1.690 1.00 95.56 107 LEU A N 1
ATOM 843 C CA . LEU A 1 107 ? -3.675 -15.142 0.292 1.00 95.56 107 LEU A CA 1
ATOM 844 C C . LEU A 1 107 ? -4.683 -13.987 0.163 1.00 95.56 107 LEU A C 1
ATOM 846 O O . LEU A 1 107 ? -5.885 -14.181 0.357 1.00 95.56 107 LEU A O 1
ATOM 850 N N . ILE A 1 108 ? -4.184 -12.802 -0.190 1.00 97.69 108 ILE A N 1
ATOM 851 C CA . ILE A 1 108 ? -5.000 -11.622 -0.482 1.00 97.69 108 ILE A CA 1
ATOM 852 C C . ILE A 1 108 ? -5.144 -11.496 -1.998 1.00 97.69 108 ILE A C 1
ATOM 854 O O . ILE A 1 108 ? -4.179 -11.205 -2.700 1.00 97.69 108 ILE A O 1
ATOM 858 N N . ALA A 1 109 ? -6.357 -11.709 -2.499 1.00 97.44 109 ALA A N 1
ATOM 859 C CA . ALA A 1 109 ? -6.707 -11.409 -3.881 1.00 97.44 109 ALA A CA 1
ATOM 860 C C . ALA A 1 109 ? -7.121 -9.937 -4.010 1.00 97.44 109 ALA A C 1
ATOM 862 O O . ALA A 1 109 ? -7.653 -9.355 -3.062 1.00 97.44 109 ALA A O 1
ATOM 863 N N . VAL A 1 110 ? -6.925 -9.348 -5.185 1.00 96.75 110 VAL A N 1
ATOM 864 C CA . VAL A 1 110 ? -7.214 -7.933 -5.449 1.00 96.75 110 VAL A CA 1
ATOM 865 C C . VAL A 1 110 ? -8.095 -7.784 -6.682 1.00 96.75 110 VAL A C 1
ATOM 867 O O . VAL A 1 110 ? -7.925 -8.501 -7.663 1.00 96.75 110 VAL A O 1
ATOM 870 N N . ALA A 1 111 ? -9.035 -6.849 -6.624 1.00 95.12 111 ALA A N 1
ATOM 871 C CA . ALA A 1 111 ? -9.780 -6.359 -7.772 1.00 95.12 111 ALA A CA 1
ATOM 872 C C . ALA A 1 111 ? -9.576 -4.847 -7.879 1.00 95.12 111 ALA A C 1
ATOM 874 O O . ALA A 1 111 ? -9.810 -4.110 -6.917 1.00 95.12 111 ALA A O 1
ATOM 875 N N . TYR A 1 112 ? -9.151 -4.372 -9.048 1.00 90.69 112 TYR A N 1
ATOM 876 C CA . TYR A 1 112 ? -9.088 -2.938 -9.316 1.00 90.69 112 TYR A CA 1
ATOM 877 C C . TYR A 1 112 ? -10.502 -2.418 -9.586 1.00 90.69 112 TYR A C 1
ATOM 879 O O . TYR A 1 112 ? -11.181 -2.884 -10.500 1.00 90.69 112 TYR A O 1
ATOM 887 N N . SER A 1 113 ? -10.955 -1.469 -8.775 1.00 87.94 113 SER A N 1
ATOM 888 C CA . SER A 1 113 ? -12.299 -0.904 -8.859 1.00 87.94 113 SER A CA 1
ATOM 889 C C . SER A 1 113 ? -12.237 0.513 -8.318 1.00 87.94 113 SER A C 1
ATOM 891 O O . SER A 1 113 ? -12.345 0.730 -7.115 1.00 87.94 113 SER A O 1
ATOM 893 N N . GLU A 1 114 ? -12.012 1.469 -9.215 1.00 84.81 114 GLU A N 1
ATOM 894 C CA . GLU A 1 114 ? -11.956 2.880 -8.852 1.00 84.81 114 GLU A CA 1
ATOM 895 C C . GLU A 1 114 ? -13.376 3.386 -8.568 1.00 84.81 114 GLU A C 1
ATOM 897 O O . GLU A 1 114 ? -14.241 3.415 -9.446 1.00 84.81 114 GLU A O 1
ATOM 902 N N . GLN A 1 115 ? -13.616 3.752 -7.314 1.00 86.06 115 GLN A N 1
ATOM 903 C CA . GLN A 1 115 ? -14.822 4.417 -6.837 1.00 86.06 115 GLN A CA 1
ATOM 904 C C . GLN A 1 115 ? -14.439 5.731 -6.150 1.00 86.06 115 GLN A C 1
ATOM 906 O O . GLN A 1 115 ? -13.269 6.049 -5.959 1.00 86.06 115 GLN A O 1
ATOM 911 N N . SER A 1 116 ? -15.432 6.528 -5.752 1.00 79.31 116 SER A N 1
ATOM 912 C CA . SER A 1 116 ? -15.184 7.848 -5.152 1.00 79.31 116 SER A CA 1
ATOM 913 C C . SER A 1 116 ? -14.312 7.825 -3.886 1.00 79.31 116 SER A C 1
ATOM 915 O O . SER A 1 116 ? -13.680 8.832 -3.552 1.00 79.31 116 SER A O 1
ATOM 917 N N . ASP A 1 117 ? -14.320 6.710 -3.154 1.00 85.44 117 ASP A N 1
ATOM 918 C CA . ASP A 1 117 ? -13.719 6.556 -1.830 1.00 85.44 117 ASP A CA 1
ATOM 919 C C . ASP A 1 117 ? -12.651 5.452 -1.730 1.00 85.44 117 ASP A C 1
ATOM 921 O O . ASP A 1 117 ? -12.010 5.361 -0.683 1.00 85.44 117 ASP A O 1
ATOM 925 N N . TYR A 1 118 ? -12.423 4.664 -2.788 1.00 92.44 118 TYR A N 1
ATOM 926 C CA . TYR A 1 118 ? -11.382 3.631 -2.839 1.00 92.44 118 TYR A CA 1
ATOM 927 C C . TYR A 1 118 ? -10.922 3.343 -4.277 1.00 92.44 118 TYR A C 1
ATOM 929 O O . TYR A 1 118 ? -11.667 3.557 -5.229 1.00 92.44 118 TYR A O 1
ATOM 937 N N . ASP A 1 119 ? -9.706 2.813 -4.428 1.00 93.25 119 ASP A N 1
ATOM 938 C CA . ASP A 1 119 ? -9.100 2.511 -5.736 1.00 93.25 119 ASP A CA 1
ATOM 939 C C . ASP A 1 119 ? -9.142 1.003 -6.068 1.00 93.25 119 ASP A C 1
ATOM 941 O O . ASP A 1 119 ? -9.078 0.595 -7.230 1.00 93.25 119 ASP A O 1
ATOM 945 N N . ALA A 1 120 ? -9.238 0.148 -5.045 1.00 96.00 120 ALA A N 1
ATOM 946 C CA . ALA A 1 120 ? -9.287 -1.304 -5.188 1.00 96.00 120 ALA A CA 1
ATOM 947 C C . ALA A 1 120 ? -10.084 -1.964 -4.057 1.00 96.00 120 ALA A C 1
ATOM 949 O O . ALA A 1 120 ? -10.364 -1.351 -3.029 1.00 96.00 120 ALA A O 1
ATOM 950 N N . VAL A 1 121 ? -10.408 -3.243 -4.229 1.00 97.25 121 VAL A N 1
ATOM 951 C CA . VAL A 1 121 ? -10.969 -4.097 -3.177 1.00 97.25 121 VAL A CA 1
ATOM 952 C C . VAL A 1 121 ? -10.065 -5.307 -2.998 1.00 97.25 121 VAL A C 1
ATOM 954 O O . VAL A 1 121 ? -9.694 -5.967 -3.967 1.00 97.25 121 VAL A O 1
ATOM 957 N N . MET A 1 122 ? -9.732 -5.609 -1.749 1.00 97.38 122 MET A N 1
ATOM 958 C CA . MET A 1 122 ? -9.003 -6.808 -1.351 1.00 97.38 122 MET A CA 1
ATOM 959 C C . MET A 1 122 ? -9.975 -7.861 -0.848 1.00 97.38 122 MET A C 1
ATOM 961 O O . MET A 1 122 ? -10.966 -7.528 -0.199 1.00 97.38 122 MET A O 1
ATOM 965 N N . ARG A 1 123 ? -9.683 -9.132 -1.118 1.00 97.44 123 ARG A N 1
ATOM 966 C CA . ARG A 1 123 ? -10.496 -10.274 -0.698 1.00 97.44 123 ARG A CA 1
ATOM 967 C C . ARG A 1 123 ? -9.617 -11.392 -0.173 1.00 97.44 123 ARG A C 1
ATOM 969 O O . ARG A 1 123 ? -8.658 -11.789 -0.829 1.00 97.44 123 ARG A O 1
ATOM 976 N N . TRP A 1 124 ? -9.999 -11.960 0.960 1.00 96.94 124 TRP A N 1
ATOM 977 C CA . TRP A 1 124 ? -9.324 -13.121 1.529 1.00 96.94 124 TRP A CA 1
ATOM 978 C C . TRP A 1 124 ? -10.292 -14.016 2.289 1.00 96.94 124 TRP A C 1
ATOM 980 O O . TRP A 1 124 ? -11.442 -13.648 2.532 1.00 96.94 124 TRP A O 1
ATOM 990 N N . ARG A 1 125 ? -9.830 -15.214 2.645 1.00 94.00 125 ARG A N 1
ATOM 991 C CA . ARG A 1 125 ? -10.566 -16.127 3.521 1.00 94.00 125 ARG A CA 1
ATOM 992 C C . ARG A 1 125 ? -9.970 -16.117 4.917 1.00 94.00 125 ARG A C 1
ATOM 994 O O . ARG A 1 125 ? -8.753 -16.142 5.066 1.00 94.00 125 ARG A O 1
ATOM 1001 N N . LEU A 1 126 ? -10.838 -16.123 5.919 1.00 90.75 126 LEU A N 1
ATOM 1002 C CA . LEU A 1 126 ? -10.491 -16.346 7.314 1.00 90.75 126 LEU A CA 1
ATOM 1003 C C . LEU A 1 126 ? -11.372 -17.487 7.830 1.00 90.75 126 LEU A C 1
ATOM 1005 O O . LEU A 1 126 ? -12.544 -17.283 8.142 1.00 90.75 126 LEU A O 1
ATOM 1009 N N . GLY A 1 127 ? -10.820 -18.703 7.844 1.00 90.44 127 GLY A N 1
ATOM 1010 C CA . GLY A 1 127 ? -11.626 -19.917 7.989 1.00 90.44 127 GLY A CA 1
ATOM 1011 C C . GLY A 1 127 ? -12.621 -20.045 6.831 1.00 90.44 127 GLY A C 1
ATOM 1012 O O . GLY A 1 127 ? -12.235 -19.927 5.667 1.00 90.44 127 GLY A O 1
ATOM 1013 N N . ASP A 1 128 ? -13.898 -20.219 7.165 1.00 89.56 128 ASP A N 1
ATOM 1014 C CA . ASP A 1 128 ? -14.990 -20.338 6.189 1.00 89.56 128 ASP A CA 1
ATOM 1015 C C . ASP A 1 128 ? -15.550 -18.980 5.735 1.00 89.56 128 ASP A C 1
ATOM 1017 O O . ASP A 1 128 ? -16.406 -18.906 4.853 1.00 89.56 128 ASP A O 1
ATOM 1021 N N . GLU A 1 129 ? -15.084 -17.876 6.324 1.00 92.75 129 GLU A N 1
ATOM 1022 C CA . GLU A 1 129 ? -15.591 -16.548 6.005 1.00 92.75 129 GLU A CA 1
ATOM 1023 C C . GLU A 1 129 ? -14.763 -15.870 4.911 1.00 92.75 129 GLU A C 1
ATOM 1025 O O . GLU A 1 129 ? -13.536 -15.787 4.989 1.00 92.75 129 GLU A O 1
ATOM 1030 N N . VAL A 1 130 ? -15.448 -15.313 3.909 1.00 93.06 130 VAL A N 1
ATOM 1031 C CA . VAL A 1 130 ? -14.834 -14.419 2.923 1.00 93.06 130 VAL A CA 1
ATOM 1032 C C . VAL A 1 130 ? -14.903 -12.986 3.434 1.00 93.06 130 VAL A C 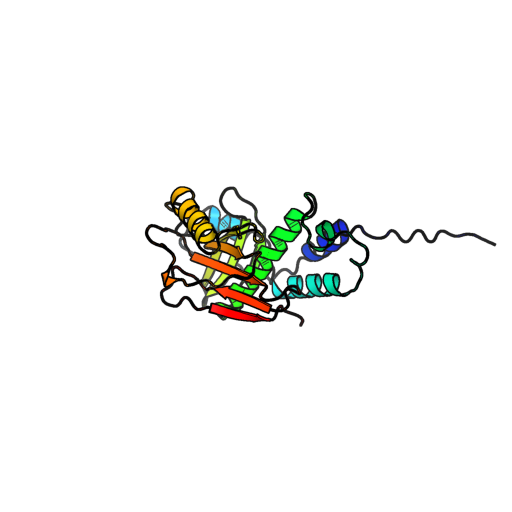1
ATOM 1034 O O . VAL A 1 130 ? -15.986 -12.436 3.645 1.00 93.06 130 VAL 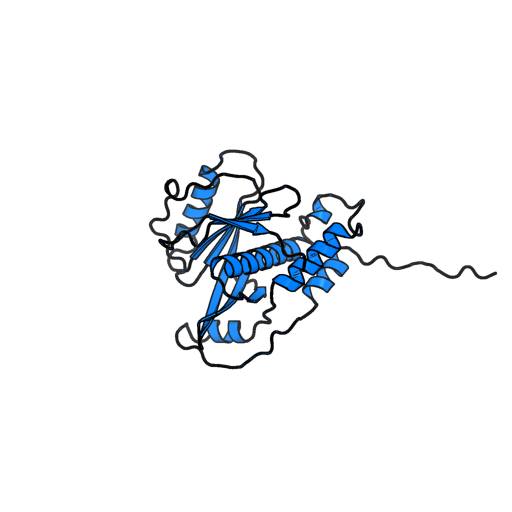A O 1
ATOM 1037 N N . ARG A 1 131 ? -13.735 -12.373 3.594 1.00 94.25 131 ARG A N 1
ATOM 1038 C CA . ARG A 1 131 ? -13.562 -10.986 4.014 1.00 94.25 131 ARG A CA 1
ATOM 1039 C C . ARG A 1 131 ? -13.236 -10.109 2.813 1.00 94.25 131 ARG A C 1
ATOM 1041 O O . ARG A 1 131 ? -12.608 -10.562 1.855 1.00 94.25 131 ARG A O 1
ATOM 1048 N N . TYR A 1 132 ? -13.658 -8.854 2.903 1.00 95.31 132 TYR A N 1
ATOM 1049 C CA . TYR A 1 132 ? -13.372 -7.817 1.924 1.00 95.31 132 TYR A CA 1
ATOM 1050 C C . TYR A 1 132 ? -12.835 -6.584 2.641 1.00 95.31 132 TYR A C 1
ATOM 1052 O O . TYR A 1 132 ? -13.290 -6.277 3.742 1.00 95.31 132 TYR A O 1
ATOM 1060 N N . SER A 1 133 ? -11.914 -5.870 2.001 1.00 95.44 133 SER A N 1
ATOM 1061 C CA . SER A 1 133 ? -11.503 -4.535 2.431 1.00 95.44 133 SER A CA 1
ATOM 1062 C C . SER A 1 133 ? -11.376 -3.609 1.220 1.00 95.44 133 SER A C 1
ATOM 1064 O O . SER A 1 133 ? -10.578 -3.910 0.326 1.00 95.44 133 SER A O 1
ATOM 1066 N N . PRO A 1 134 ? -12.143 -2.508 1.139 1.00 96.81 134 PRO A N 1
ATOM 1067 C CA . PRO A 1 134 ? -11.863 -1.447 0.189 1.00 96.81 134 PRO A CA 1
ATOM 1068 C C . PRO A 1 134 ? -10.537 -0.778 0.560 1.00 96.81 134 PRO A C 1
ATOM 1070 O O . PRO A 1 134 ? -10.274 -0.473 1.725 1.00 96.81 134 PRO A O 1
ATOM 1073 N N . VAL A 1 135 ? -9.700 -0.544 -0.445 1.00 97.44 135 VAL A N 1
ATOM 1074 C CA . VAL A 1 135 ? -8.378 0.055 -0.289 1.00 97.44 135 VAL A CA 1
ATOM 1075 C C . VAL A 1 135 ? -8.303 1.353 -1.072 1.00 97.44 135 VAL A C 1
ATOM 1077 O O . VAL A 1 135 ? -8.472 1.374 -2.291 1.00 97.44 135 VAL A O 1
ATOM 1080 N N . GLN A 1 136 ? -7.980 2.435 -0.373 1.00 96.31 136 GLN A N 1
ATOM 1081 C CA . GLN A 1 136 ? -7.542 3.678 -0.989 1.00 96.31 136 GLN A CA 1
ATOM 1082 C C . GLN A 1 136 ? -6.013 3.732 -0.995 1.00 96.31 136 GLN A C 1
ATOM 1084 O O . GLN A 1 136 ? -5.370 3.734 0.057 1.00 96.31 136 GLN A O 1
ATOM 1089 N N . MET A 1 137 ? -5.438 3.879 -2.180 1.00 96.00 137 MET A N 1
ATOM 1090 C CA . MET A 1 137 ? -4.025 4.148 -2.377 1.00 96.00 137 MET A CA 1
ATOM 1091 C C . MET A 1 137 ? -3.740 5.643 -2.218 1.00 96.00 137 MET A C 1
ATOM 1093 O O . MET A 1 137 ? -4.471 6.524 -2.690 1.00 96.00 137 MET A O 1
ATOM 1097 N N . LYS A 1 138 ? -2.641 5.945 -1.535 1.00 94.62 138 LYS A N 1
ATOM 1098 C CA . LYS A 1 138 ? -2.014 7.267 -1.495 1.00 94.62 138 LYS A CA 1
ATOM 1099 C C . LYS A 1 138 ? -0.537 7.117 -1.799 1.00 94.62 138 LYS A C 1
ATOM 1101 O O . LYS A 1 138 ? 0.046 6.064 -1.575 1.00 94.62 138 LYS A O 1
ATOM 1106 N N . GLU A 1 139 ? 0.075 8.186 -2.284 1.00 91.75 139 GLU A N 1
ATOM 1107 C CA . GLU A 1 139 ? 1.509 8.220 -2.539 1.00 91.75 139 GLU A CA 1
ATOM 1108 C C . GLU A 1 139 ? 2.140 9.363 -1.753 1.00 91.75 139 GLU A C 1
ATOM 1110 O O . GLU A 1 139 ? 1.674 10.506 -1.802 1.00 91.75 139 GLU A O 1
ATOM 1115 N N . LEU A 1 140 ? 3.223 9.046 -1.052 1.00 89.75 140 LEU A N 1
ATOM 1116 C CA . LEU A 1 140 ? 4.202 10.022 -0.625 1.00 89.75 140 LEU A CA 1
ATOM 1117 C C . LEU A 1 140 ? 5.269 10.095 -1.734 1.00 89.75 140 LEU A C 1
ATOM 1119 O O . LEU A 1 140 ? 5.995 9.118 -1.922 1.00 89.75 140 LEU A O 1
ATOM 1123 N N . PRO A 1 141 ? 5.345 11.201 -2.500 1.00 83.19 141 PRO A N 1
ATOM 1124 C CA . PRO A 1 141 ? 6.162 11.278 -3.715 1.00 83.19 141 PRO A CA 1
ATOM 1125 C C . PRO A 1 141 ? 7.665 11.200 -3.404 1.00 83.19 141 PRO A C 1
ATOM 1127 O O . PRO A 1 141 ? 8.030 11.293 -2.234 1.00 83.19 141 PRO A O 1
ATOM 1130 N N . PRO A 1 142 ? 8.551 11.099 -4.409 1.00 78.19 142 PRO A N 1
ATOM 1131 C CA . PRO A 1 142 ? 9.998 11.208 -4.218 1.00 78.19 142 PRO A CA 1
ATOM 1132 C C . PRO A 1 142 ? 10.412 12.504 -3.523 1.00 78.19 142 PRO A C 1
ATOM 1134 O O . PRO A 1 142 ? 9.695 13.505 -3.574 1.00 78.19 142 PRO A O 1
ATOM 1137 N N . ASP A 1 143 ? 11.551 12.458 -2.837 1.00 69.88 143 ASP A N 1
ATOM 1138 C CA . ASP A 1 143 ? 11.982 13.507 -1.919 1.00 69.88 143 ASP A CA 1
ATOM 1139 C C . ASP A 1 143 ? 12.204 14.859 -2.624 1.00 69.88 143 ASP A C 1
ATOM 1141 O O . ASP A 1 143 ? 12.939 14.959 -3.605 1.00 69.88 143 ASP A O 1
ATOM 1145 N N . MET A 1 144 ? 11.555 15.901 -2.100 1.00 55.59 144 MET A N 1
ATOM 1146 C CA . MET A 1 144 ? 11.818 17.318 -2.392 1.00 55.59 144 MET A CA 1
ATOM 1147 C C . MET A 1 144 ? 11.997 18.106 -1.069 1.00 55.59 144 MET A C 1
ATOM 1149 O O . MET A 1 144 ? 12.075 19.334 -1.100 1.00 55.59 144 MET A O 1
ATOM 1153 N N . GLY A 1 145 ? 12.033 17.418 0.093 1.00 57.69 145 GLY A N 1
ATOM 1154 C CA . GLY A 1 145 ? 12.115 18.001 1.438 1.00 57.69 145 GLY A CA 1
ATOM 1155 C C . GLY A 1 145 ? 11.395 17.214 2.564 1.00 57.69 145 GLY A C 1
ATOM 1156 O O . GLY A 1 145 ? 10.627 16.288 2.330 1.00 57.69 145 GLY A O 1
ATOM 1157 N N . ALA A 1 146 ? 11.667 17.639 3.808 1.00 53.69 146 ALA A N 1
ATOM 1158 C CA . ALA A 1 146 ? 10.966 17.427 5.095 1.00 53.69 146 ALA A CA 1
ATOM 1159 C C . ALA A 1 146 ? 10.368 16.045 5.496 1.00 53.69 146 ALA A C 1
ATOM 1161 O O . ALA A 1 146 ? 9.386 16.019 6.237 1.00 53.69 146 ALA A O 1
ATOM 1162 N N . GLY A 1 147 ? 10.998 14.912 5.159 1.00 66.12 147 GLY A N 1
ATOM 1163 C CA . GLY A 1 147 ? 10.930 13.648 5.935 1.00 66.12 147 GLY A CA 1
ATOM 1164 C C . GLY A 1 147 ? 9.561 13.238 6.535 1.00 66.12 147 GLY A C 1
ATOM 1165 O O . GLY A 1 147 ? 8.549 13.191 5.838 1.00 66.12 147 GLY A O 1
ATOM 1166 N N . THR A 1 148 ? 9.519 12.924 7.841 1.00 71.50 148 THR A N 1
ATOM 1167 C CA . THR A 1 148 ? 8.317 12.468 8.590 1.00 71.50 148 THR A CA 1
ATOM 1168 C C . THR A 1 148 ? 7.164 13.483 8.593 1.00 71.50 148 THR A C 1
ATOM 1170 O O . THR A 1 148 ? 5.999 13.098 8.696 1.00 71.50 148 THR A O 1
ATOM 1173 N N . LYS A 1 149 ? 7.450 14.784 8.437 1.00 79.06 149 LYS A N 1
ATOM 1174 C CA . LYS A 1 149 ? 6.427 15.843 8.465 1.00 79.06 149 LYS A CA 1
ATOM 1175 C C . LYS A 1 149 ? 5.449 15.719 7.298 1.00 79.06 149 LYS A C 1
ATOM 1177 O O . LYS A 1 149 ? 4.270 16.034 7.455 1.00 79.06 149 LYS A O 1
ATOM 1182 N N . ASP A 1 150 ? 5.915 15.270 6.137 1.00 86.31 150 ASP A N 1
ATOM 1183 C CA . ASP A 1 150 ? 5.046 15.050 4.981 1.00 86.31 150 ASP A CA 1
ATOM 1184 C C . ASP A 1 150 ? 4.127 13.844 5.196 1.00 86.31 150 ASP A C 1
ATOM 1186 O O . ASP A 1 150 ? 2.949 13.891 4.842 1.00 86.31 150 ASP A O 1
ATOM 1190 N N . LEU A 1 151 ? 4.643 12.784 5.826 1.00 89.81 151 LEU A N 1
ATOM 1191 C CA . LEU A 1 151 ? 3.856 11.605 6.175 1.00 89.81 151 LEU A CA 1
ATOM 1192 C C . LEU A 1 151 ? 2.761 11.952 7.193 1.00 89.81 151 LEU A C 1
ATOM 1194 O O . LEU A 1 151 ? 1.600 11.609 6.969 1.00 89.81 151 LEU A O 1
ATOM 1198 N N . GLN A 1 152 ? 3.090 12.702 8.251 1.00 93.19 152 GLN A N 1
ATOM 1199 C CA . GLN A 1 152 ? 2.090 13.157 9.223 1.00 93.19 152 GLN A CA 1
ATOM 1200 C C . GLN A 1 152 ? 1.013 14.029 8.562 1.00 93.19 152 GLN A C 1
ATOM 1202 O O . GLN A 1 152 ? -0.172 13.819 8.797 1.00 93.19 152 GLN A O 1
ATOM 1207 N N . GLN A 1 153 ? 1.390 14.942 7.659 1.00 92.06 153 GLN A N 1
ATOM 1208 C CA . GLN A 1 153 ? 0.417 15.747 6.910 1.00 92.06 153 GLN A CA 1
ATOM 1209 C C . GLN A 1 153 ? -0.532 14.896 6.058 1.00 92.06 153 GLN A C 1
ATOM 1211 O O . GLN A 1 153 ? -1.707 15.239 5.922 1.00 92.06 153 GLN A O 1
ATOM 1216 N N . GLN A 1 154 ? -0.047 13.803 5.459 1.00 92.50 154 GLN A N 1
ATOM 1217 C CA . GLN A 1 154 ? -0.923 12.870 4.747 1.00 92.50 154 GLN A CA 1
ATOM 1218 C C . GLN A 1 154 ? -1.896 12.200 5.717 1.00 92.50 154 GLN A C 1
ATOM 1220 O O . GLN A 1 154 ? -3.092 12.185 5.438 1.00 92.50 154 GLN A O 1
ATOM 1225 N N . ILE A 1 155 ? -1.414 11.730 6.870 1.00 94.44 155 ILE A N 1
ATOM 1226 C CA . ILE A 1 155 ? -2.243 11.112 7.913 1.00 94.44 155 ILE A CA 1
ATOM 1227 C C . ILE A 1 155 ? -3.318 12.082 8.424 1.00 94.44 155 ILE A C 1
ATOM 1229 O O . ILE A 1 155 ? -4.493 11.721 8.493 1.00 94.44 155 ILE A O 1
ATOM 1233 N N . ASP A 1 156 ? -2.965 13.337 8.697 1.00 95.00 156 ASP A N 1
ATOM 1234 C CA . ASP A 1 156 ? -3.915 14.347 9.172 1.00 95.00 156 ASP A CA 1
ATOM 1235 C C . ASP A 1 156 ? -5.014 14.638 8.141 1.00 95.00 156 ASP A C 1
ATOM 1237 O O . ASP A 1 156 ? -6.182 14.815 8.492 1.00 95.00 156 ASP A O 1
ATOM 1241 N N . ARG A 1 157 ? -4.685 14.610 6.842 1.00 94.62 157 ARG A N 1
ATOM 1242 C CA . ARG A 1 157 ? -5.693 14.724 5.775 1.00 94.62 157 ARG A CA 1
ATOM 1243 C C . ARG A 1 157 ? -6.662 13.545 5.763 1.00 94.62 157 ARG A C 1
ATOM 1245 O O . ARG A 1 157 ? -7.821 13.742 5.397 1.00 94.62 157 ARG A O 1
ATOM 1252 N N . LEU A 1 158 ? -6.231 12.345 6.162 1.00 94.94 158 LEU A N 1
ATOM 1253 C CA . LEU A 1 158 ? -7.126 11.189 6.270 1.00 94.94 158 LEU A CA 1
ATOM 1254 C C . LEU A 1 158 ? -8.167 11.399 7.373 1.00 94.94 158 LEU A C 1
ATOM 1256 O O . LEU A 1 158 ? -9.335 11.098 7.137 1.00 94.94 158 LEU A O 1
ATOM 1260 N N . LYS A 1 159 ? -7.784 12.000 8.511 1.00 93.50 159 LYS A N 1
ATOM 1261 C CA . LYS A 1 159 ? -8.710 12.337 9.614 1.00 93.50 159 LYS A CA 1
ATOM 1262 C C . LYS A 1 159 ? -9.873 13.210 9.125 1.00 93.50 159 LYS A C 1
ATOM 1264 O O . LYS A 1 159 ? -11.018 13.003 9.513 1.00 93.50 159 LYS A O 1
ATOM 1269 N N . VAL A 1 160 ? -9.581 14.165 8.238 1.00 92.94 160 VAL A N 1
ATOM 1270 C CA . VAL A 1 160 ? -10.578 15.091 7.675 1.00 92.94 160 VAL A CA 1
ATOM 1271 C C . VAL A 1 160 ? -11.388 14.457 6.544 1.00 92.94 160 VAL A C 1
ATOM 1273 O O . VAL A 1 160 ? -12.598 14.653 6.470 1.00 92.94 160 VAL A O 1
ATOM 1276 N N . ARG A 1 161 ? -10.735 13.716 5.641 1.00 92.50 161 ARG A N 1
ATOM 1277 C CA . ARG A 1 161 ? -11.381 13.165 4.439 1.00 92.50 161 ARG A CA 1
ATOM 1278 C C . ARG A 1 161 ? -12.230 11.928 4.727 1.00 92.50 161 ARG A C 1
ATOM 1280 O O . ARG A 1 161 ? -13.243 11.731 4.062 1.00 92.50 161 ARG A O 1
ATOM 1287 N N . TYR A 1 162 ? -11.828 11.122 5.705 1.00 92.12 162 TYR A N 1
ATOM 1288 C CA . TYR A 1 162 ? -12.433 9.829 6.026 1.00 92.12 162 TYR A CA 1
ATOM 1289 C C . TYR A 1 162 ? -12.770 9.717 7.528 1.00 92.12 162 TYR A C 1
ATOM 1291 O O . TYR A 1 162 ? -12.324 8.788 8.200 1.00 92.12 162 TYR A O 1
ATOM 1299 N N . PRO A 1 163 ? -13.565 10.644 8.102 1.00 88.75 163 PRO A N 1
ATOM 1300 C CA . PRO A 1 163 ? -13.779 10.714 9.552 1.00 88.75 163 PRO A CA 1
ATOM 1301 C C . PRO A 1 163 ? -14.602 9.541 10.123 1.00 88.75 163 PRO A C 1
ATOM 1303 O O . PRO A 1 163 ? -14.715 9.392 11.341 1.00 88.75 163 PRO A O 1
ATOM 1306 N N . ARG A 1 164 ? -15.250 8.741 9.264 1.00 88.44 164 ARG A N 1
ATOM 1307 C CA . ARG A 1 164 ? -16.148 7.634 9.644 1.00 88.44 164 ARG A CA 1
ATOM 1308 C C . ARG A 1 164 ? -16.038 6.439 8.691 1.00 88.44 164 ARG A C 1
ATOM 1310 O O . ARG A 1 164 ? -17.049 5.815 8.383 1.00 88.44 164 ARG A O 1
ATOM 1317 N N . SER A 1 165 ? -14.838 6.142 8.205 1.00 90.75 165 SER A N 1
ATOM 1318 C CA . SER A 1 165 ? -14.599 5.091 7.208 1.00 90.75 165 SER A CA 1
ATOM 1319 C C . SER A 1 165 ? -13.961 3.854 7.842 1.00 90.75 165 SER A C 1
ATOM 1321 O O . SER A 1 165 ? -12.914 3.397 7.397 1.00 90.75 165 SER A O 1
ATOM 1323 N N . GLY A 1 166 ? -14.584 3.314 8.893 1.00 90.12 166 GLY A N 1
ATOM 1324 C CA . GLY A 1 166 ? -14.043 2.188 9.668 1.00 90.12 166 GLY A CA 1
ATOM 1325 C C . GLY A 1 166 ? -13.896 0.870 8.893 1.00 90.12 166 GLY A C 1
ATOM 1326 O O . GLY A 1 166 ? -13.312 -0.072 9.410 1.00 90.12 166 GLY A O 1
ATOM 1327 N N . ASP A 1 167 ? -14.413 0.792 7.666 1.00 90.81 167 ASP A N 1
ATOM 1328 C CA . ASP A 1 167 ? -14.206 -0.315 6.728 1.00 90.81 167 ASP A CA 1
ATOM 1329 C C . ASP A 1 167 ? -13.096 -0.040 5.697 1.00 90.81 167 ASP A C 1
ATOM 1331 O O . ASP A 1 167 ? -12.651 -0.971 5.037 1.00 90.81 167 ASP A O 1
ATOM 1335 N N . LEU A 1 168 ? -12.623 1.203 5.559 1.00 95.69 168 LEU A N 1
ATOM 1336 C CA . LEU A 1 168 ? -11.622 1.598 4.568 1.00 95.69 168 LEU A CA 1
ATOM 1337 C C . LEU A 1 168 ? -10.204 1.329 5.061 1.00 95.69 168 LEU A C 1
ATOM 1339 O O . LEU A 1 168 ? -9.762 1.906 6.054 1.00 95.69 168 LEU A O 1
ATOM 1343 N N . THR A 1 169 ? -9.451 0.533 4.310 1.00 97.56 169 THR A N 1
ATOM 1344 C CA . THR A 1 169 ? -7.998 0.469 4.449 1.00 97.56 169 THR A CA 1
ATOM 1345 C C . THR A 1 169 ? -7.349 1.562 3.599 1.00 97.56 169 THR A C 1
ATOM 1347 O O . THR A 1 169 ? -7.671 1.736 2.426 1.00 97.56 169 THR A O 1
ATOM 1350 N N . VAL A 1 170 ? -6.399 2.300 4.169 1.00 97.88 170 VAL A N 1
ATOM 1351 C CA . VAL A 1 170 ? -5.554 3.233 3.413 1.00 97.88 170 VAL A CA 1
ATOM 1352 C C . VAL A 1 170 ? -4.143 2.668 3.330 1.00 97.88 170 VAL A C 1
ATOM 1354 O O . VAL A 1 170 ? -3.539 2.357 4.355 1.00 97.88 170 VAL A O 1
ATOM 1357 N N . ALA A 1 171 ? -3.605 2.568 2.117 1.00 97.88 171 ALA A N 1
ATOM 1358 C CA . ALA A 1 171 ? -2.230 2.151 1.875 1.00 97.88 171 ALA A CA 1
ATOM 1359 C C . ALA A 1 171 ? -1.428 3.314 1.283 1.00 97.88 171 ALA A C 1
ATOM 1361 O O . ALA A 1 171 ? -1.746 3.825 0.206 1.00 97.88 171 ALA A O 1
ATOM 1362 N N . ILE A 1 172 ? -0.386 3.747 1.991 1.00 96.25 172 ILE A N 1
ATOM 1363 C CA . ILE A 1 172 ? 0.491 4.838 1.563 1.00 96.25 172 ILE A CA 1
ATOM 1364 C C . ILE A 1 172 ? 1.766 4.245 0.962 1.00 96.25 172 ILE A C 1
ATOM 1366 O O . ILE A 1 172 ? 2.606 3.683 1.667 1.00 96.25 172 ILE A O 1
ATOM 1370 N N . HIS A 1 173 ? 1.921 4.409 -0.349 1.00 95.00 173 HIS A N 1
ATOM 1371 C CA . HIS A 1 173 ? 3.148 4.102 -1.064 1.00 95.00 173 HIS A CA 1
ATOM 1372 C C . HIS A 1 173 ? 4.212 5.166 -0.767 1.00 95.00 173 HIS A C 1
ATOM 1374 O O . HIS A 1 173 ? 4.048 6.340 -1.108 1.00 95.00 173 HIS A O 1
ATOM 1380 N N . LEU A 1 174 ? 5.312 4.756 -0.147 1.00 91.62 174 LEU A N 1
ATOM 1381 C CA . LEU A 1 174 ? 6.491 5.569 0.106 1.00 91.62 174 LEU A CA 1
ATOM 1382 C C . LEU A 1 174 ? 7.397 5.511 -1.125 1.00 91.62 174 LEU A C 1
ATOM 1384 O O . LEU A 1 174 ? 8.241 4.629 -1.257 1.00 91.62 174 LEU A O 1
ATOM 1388 N N . ASN A 1 175 ? 7.246 6.474 -2.033 1.00 87.81 175 ASN A N 1
ATOM 1389 C CA . ASN A 1 175 ? 8.087 6.594 -3.226 1.00 87.81 175 ASN A CA 1
ATOM 1390 C C . ASN A 1 175 ? 9.425 7.291 -2.908 1.00 87.81 175 ASN A C 1
ATOM 1392 O O . ASN A 1 175 ? 9.897 8.131 -3.668 1.00 87.81 175 ASN A O 1
ATOM 1396 N N . ARG A 1 176 ? 9.995 7.003 -1.733 1.00 83.56 176 ARG A N 1
ATOM 1397 C CA . ARG A 1 176 ? 11.277 7.506 -1.229 1.00 83.56 176 ARG A CA 1
ATOM 1398 C C . ARG A 1 176 ? 11.781 6.572 -0.129 1.00 83.56 176 ARG A C 1
ATOM 1400 O O . ARG A 1 176 ? 10.974 6.008 0.609 1.00 83.56 176 ARG A O 1
ATOM 1407 N N . ASN A 1 177 ? 13.097 6.461 0.029 1.00 78.00 177 ASN A N 1
ATOM 1408 C CA . ASN A 1 177 ? 13.664 5.755 1.173 1.00 78.00 177 ASN A CA 1
ATOM 1409 C C . ASN A 1 177 ? 13.545 6.646 2.417 1.00 78.00 177 ASN A C 1
ATOM 1411 O O . ASN A 1 177 ? 14.089 7.750 2.452 1.00 78.00 177 ASN A O 1
ATOM 1415 N N . MET A 1 178 ? 12.806 6.189 3.426 1.00 78.94 178 MET A N 1
ATOM 1416 C CA . MET A 1 178 ? 12.682 6.899 4.693 1.00 78.94 178 MET A CA 1
ATOM 1417 C C . MET A 1 178 ? 12.549 5.935 5.866 1.00 78.94 178 MET A C 1
ATOM 1419 O O . MET A 1 178 ? 11.911 4.885 5.779 1.00 78.94 178 MET A O 1
ATOM 1423 N N . ARG A 1 179 ? 13.106 6.331 7.010 1.00 78.06 179 ARG A N 1
ATOM 1424 C CA . ARG A 1 179 ? 12.834 5.656 8.277 1.00 78.06 179 ARG A CA 1
ATOM 1425 C C . ARG A 1 179 ? 11.483 6.130 8.802 1.00 78.06 179 ARG A C 1
ATOM 1427 O O . ARG A 1 179 ? 11.282 7.326 8.979 1.00 78.06 179 ARG A O 1
ATOM 1434 N N . VAL A 1 180 ? 10.594 5.187 9.094 1.00 81.06 180 VAL A N 1
ATOM 1435 C CA . VAL A 1 180 ? 9.337 5.459 9.793 1.00 81.06 180 VAL A CA 1
ATOM 1436 C C . VAL A 1 180 ? 9.470 4.980 11.230 1.00 81.06 180 VAL A C 1
ATOM 1438 O O . VAL A 1 180 ? 9.769 3.812 11.475 1.00 81.06 180 VAL A O 1
ATOM 1441 N N . LEU A 1 181 ? 9.254 5.887 12.177 1.00 81.69 181 LEU A N 1
ATOM 1442 C CA . LEU A 1 181 ? 9.095 5.566 13.588 1.00 81.69 181 LEU A CA 1
ATOM 1443 C C . LEU A 1 181 ? 7.626 5.769 13.940 1.00 81.69 181 LEU A C 1
ATOM 1445 O O . LEU A 1 181 ? 7.158 6.898 14.030 1.00 81.69 181 LEU A O 1
ATOM 1449 N N . VAL A 1 182 ? 6.886 4.672 14.113 1.00 82.62 182 VAL A N 1
ATOM 1450 C CA . VAL A 1 182 ? 5.434 4.719 14.373 1.00 82.62 182 VAL A CA 1
ATOM 1451 C C . VAL A 1 182 ? 5.114 5.536 15.628 1.00 82.62 182 VAL A C 1
ATOM 1453 O O . VAL A 1 182 ? 4.127 6.259 15.652 1.00 82.62 182 VAL A O 1
ATOM 1456 N N . SER A 1 183 ? 5.995 5.501 16.633 1.00 85.00 183 SER A N 1
ATOM 1457 C CA . SER A 1 183 ? 5.882 6.296 17.861 1.00 85.00 183 SER A CA 1
ATOM 1458 C C . SER A 1 183 ? 5.935 7.814 17.648 1.00 85.00 183 SER A C 1
ATOM 1460 O O . SER A 1 183 ? 5.594 8.557 18.561 1.00 85.00 183 SER A O 1
ATOM 1462 N N . GLU A 1 184 ? 6.398 8.283 16.487 1.00 87.31 184 GLU A N 1
ATOM 1463 C CA . GLU A 1 184 ? 6.453 9.708 16.132 1.00 87.31 184 GLU A CA 1
ATOM 1464 C C . GLU A 1 184 ? 5.214 10.171 15.350 1.00 87.31 184 GLU A C 1
ATOM 1466 O O . GLU A 1 184 ? 5.099 11.355 15.034 1.00 87.31 184 GLU A O 1
ATOM 1471 N N . LEU A 1 185 ? 4.297 9.255 15.020 1.00 90.12 185 LEU A N 1
ATOM 1472 C CA . LEU A 1 1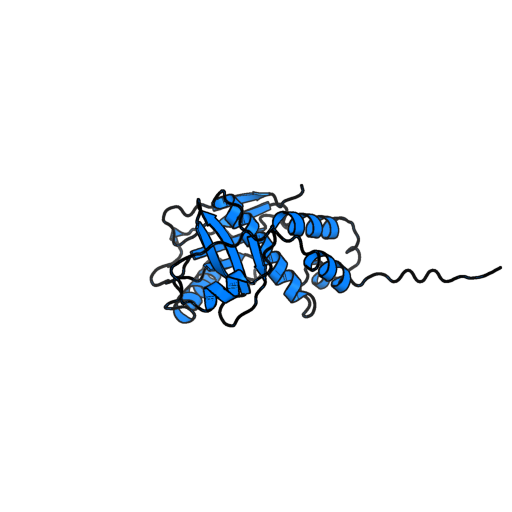85 ? 3.083 9.552 14.267 1.00 90.12 185 LEU A CA 1
ATOM 1473 C C . LEU A 1 185 ? 1.895 9.741 15.212 1.00 90.12 185 LEU A C 1
ATOM 1475 O O . LEU A 1 185 ? 1.616 8.899 16.065 1.00 90.12 185 LEU A O 1
ATOM 1479 N N . ASP A 1 186 ? 1.138 10.817 15.010 1.00 93.06 186 ASP A N 1
ATOM 1480 C CA . ASP A 1 186 ? -0.154 10.990 15.666 1.00 93.06 186 ASP A CA 1
ATOM 1481 C C . ASP A 1 186 ? -1.251 10.280 14.866 1.00 93.06 186 ASP A C 1
ATOM 1483 O O . ASP A 1 186 ? -1.788 10.812 13.883 1.00 93.06 186 ASP A O 1
ATOM 1487 N N . LEU A 1 187 ? -1.588 9.078 15.329 1.00 93.56 187 LEU A N 1
ATOM 1488 C CA . LEU A 1 187 ? -2.654 8.233 14.792 1.00 93.56 187 LEU A CA 1
ATOM 1489 C C . LEU A 1 187 ? -4.009 8.467 15.481 1.00 93.56 187 LEU A C 1
ATOM 1491 O O . LEU A 1 187 ? -5.006 7.845 15.109 1.00 93.56 187 LEU A O 1
ATOM 1495 N N . SER A 1 188 ? -4.072 9.344 16.488 1.00 92.00 188 SER A N 1
ATOM 1496 C CA . SER A 1 188 ? -5.300 9.572 17.247 1.00 92.00 188 SER A CA 1
ATOM 1497 C C . SER A 1 188 ? -6.411 10.151 16.365 1.00 92.00 188 SER A C 1
ATOM 1499 O O . SER A 1 188 ? -6.178 10.910 15.422 1.00 92.00 188 SER A O 1
ATOM 1501 N N . GLY A 1 189 ? -7.652 9.750 16.646 1.00 89.69 189 GLY A N 1
ATOM 1502 C CA . GLY A 1 189 ? -8.825 10.211 15.901 1.00 89.69 189 GLY A CA 1
ATOM 1503 C C . GLY A 1 189 ? -8.976 9.630 14.489 1.00 89.69 189 GLY A C 1
ATOM 1504 O O . GLY A 1 189 ? -9.950 9.966 13.816 1.00 89.69 189 GLY A O 1
ATOM 1505 N N . LEU A 1 190 ? -8.074 8.752 14.033 1.00 93.88 190 LEU A N 1
ATOM 1506 C CA . LEU A 1 190 ? -8.305 7.970 12.819 1.00 93.88 190 LEU A CA 1
ATOM 1507 C C . LEU A 1 190 ? -9.419 6.946 13.054 1.00 93.88 190 LEU A C 1
ATOM 1509 O O . LEU A 1 190 ? -9.433 6.234 14.055 1.00 93.88 190 LEU A O 1
ATOM 1513 N N . ASN A 1 191 ? -10.338 6.861 12.096 1.00 92.94 191 ASN A N 1
ATOM 1514 C CA . ASN A 1 191 ? -11.415 5.878 12.071 1.00 92.94 191 ASN A CA 1
ATOM 1515 C C . ASN A 1 191 ? -11.416 5.184 10.706 1.00 92.94 191 ASN A C 1
ATOM 1517 O O . ASN A 1 191 ? -12.241 5.484 9.840 1.00 92.94 191 ASN A O 1
ATOM 1521 N N . LEU A 1 192 ? -10.410 4.331 10.519 1.00 95.31 192 LEU A N 1
ATOM 1522 C CA . LEU A 1 192 ? -10.148 3.547 9.316 1.00 95.31 192 LEU A CA 1
ATOM 1523 C C . LEU A 1 192 ? -10.145 2.058 9.673 1.00 95.31 192 LEU A C 1
ATOM 1525 O O . LEU A 1 192 ? -9.847 1.699 10.810 1.00 95.31 192 LEU A O 1
ATOM 1529 N N . GLY A 1 193 ? -10.418 1.203 8.690 1.00 93.38 193 GLY A N 1
ATOM 1530 C CA . GLY A 1 193 ? -10.282 -0.250 8.827 1.00 93.38 193 GLY A CA 1
ATOM 1531 C C . GLY A 1 193 ? -8.828 -0.730 8.847 1.00 93.38 193 GLY A C 1
ATOM 1532 O O . GLY A 1 193 ? -8.564 -1.851 9.261 1.00 93.38 193 GLY A O 1
ATOM 1533 N N . GLY A 1 194 ? -7.889 0.109 8.400 1.00 95.94 194 GLY A N 1
ATOM 1534 C CA . GLY A 1 194 ? -6.451 -0.115 8.543 1.00 95.94 194 GLY A CA 1
ATOM 1535 C C . GLY A 1 194 ? -5.628 0.999 7.898 1.00 95.94 194 GLY A C 1
ATOM 1536 O O . GLY A 1 194 ? -6.095 1.665 6.969 1.00 95.94 194 GLY A O 1
ATOM 1537 N N . LEU A 1 195 ? -4.397 1.197 8.366 1.00 97.38 195 LEU A N 1
ATOM 1538 C CA . LEU A 1 195 ? -3.448 2.148 7.779 1.00 97.38 195 LEU A CA 1
ATOM 1539 C C . LEU A 1 195 ? -2.094 1.474 7.573 1.00 97.38 195 LEU A C 1
ATOM 1541 O O . LEU A 1 195 ? -1.435 1.100 8.533 1.00 97.38 195 LEU A O 1
ATOM 1545 N N . TRP A 1 196 ? -1.666 1.365 6.321 1.00 97.62 196 TRP A N 1
ATOM 1546 C CA . TRP A 1 196 ? -0.454 0.644 5.941 1.00 97.62 196 TRP A CA 1
ATOM 1547 C C . TRP A 1 196 ? 0.520 1.559 5.216 1.00 97.62 196 TRP A C 1
ATOM 1549 O O . TRP A 1 196 ? 0.109 2.438 4.454 1.00 97.62 196 TRP A O 1
ATOM 1559 N N . LEU A 1 197 ? 1.816 1.312 5.400 1.00 95.88 197 LEU A N 1
ATOM 1560 C CA . LEU A 1 197 ? 2.873 1.969 4.635 1.00 95.88 197 LEU A CA 1
ATOM 1561 C C . LEU A 1 197 ? 3.674 0.915 3.887 1.00 95.88 197 LEU A C 1
ATOM 1563 O O . LEU A 1 197 ? 3.979 -0.137 4.442 1.00 95.88 197 LEU A O 1
ATOM 1567 N N . PHE A 1 198 ? 4.062 1.194 2.651 1.00 95.94 198 PHE A N 1
ATOM 1568 C CA . PHE A 1 198 ? 4.905 0.274 1.895 1.00 95.94 198 PHE A CA 1
ATOM 1569 C C . PHE A 1 198 ? 5.756 1.015 0.871 1.00 95.94 198 PHE A C 1
ATOM 1571 O O . PHE A 1 198 ? 5.350 2.056 0.366 1.00 95.94 198 PHE A O 1
ATOM 1578 N N . GLY A 1 199 ? 6.931 0.493 0.543 1.00 93.81 199 GLY A N 1
ATOM 1579 C CA . GLY A 1 199 ? 7.830 1.119 -0.423 1.00 93.81 199 GLY A CA 1
ATOM 1580 C C . GLY A 1 199 ? 9.007 0.224 -0.777 1.00 93.81 199 GLY A C 1
ATOM 1581 O O . GLY A 1 199 ? 9.320 -0.724 -0.055 1.00 93.81 199 GLY A O 1
ATOM 1582 N N . ALA A 1 200 ? 9.646 0.516 -1.904 1.00 91.50 200 ALA A N 1
ATOM 1583 C CA . ALA A 1 200 ? 10.863 -0.171 -2.313 1.00 91.50 200 ALA A CA 1
ATOM 1584 C C . ALA A 1 200 ? 12.040 0.199 -1.388 1.00 91.50 200 ALA A C 1
ATOM 1586 O O . ALA A 1 200 ? 12.228 1.369 -1.059 1.00 91.50 200 ALA A O 1
ATOM 1587 N N . GLU A 1 201 ? 12.843 -0.793 -0.997 1.00 86.81 201 GLU A N 1
ATOM 1588 C CA . GLU A 1 201 ? 14.075 -0.591 -0.209 1.00 86.81 201 GLU A CA 1
ATOM 1589 C C . GLU A 1 201 ? 15.276 -0.194 -1.073 1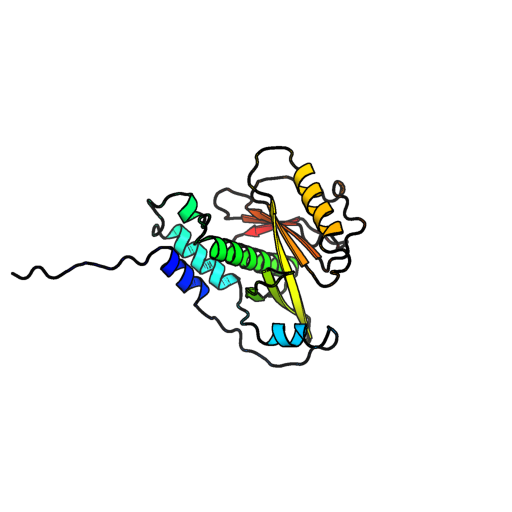.00 86.81 201 GLU A C 1
ATOM 1591 O O . GLU A 1 201 ? 16.262 0.350 -0.574 1.00 86.81 201 GLU A O 1
ATOM 1596 N N . ASP A 1 202 ? 15.211 -0.514 -2.361 1.00 81.56 202 ASP A N 1
ATOM 1597 C CA . ASP A 1 202 ? 16.277 -0.320 -3.330 1.00 81.56 202 ASP A CA 1
ATOM 1598 C C . ASP A 1 202 ? 15.722 0.229 -4.647 1.00 81.56 202 ASP A C 1
ATOM 1600 O O . ASP A 1 202 ? 14.543 0.054 -4.964 1.00 81.56 202 ASP A O 1
ATOM 1604 N N . ASP A 1 203 ? 16.586 0.870 -5.433 1.00 76.44 203 ASP A N 1
ATOM 1605 C CA . ASP A 1 203 ? 16.213 1.486 -6.713 1.00 76.44 203 ASP A CA 1
ATOM 1606 C C . ASP A 1 203 ? 15.722 0.461 -7.753 1.00 76.44 203 ASP A C 1
ATOM 1608 O O . ASP A 1 203 ? 14.970 0.807 -8.665 1.00 76.44 203 ASP A O 1
ATOM 1612 N N . GLY A 1 204 ? 16.111 -0.813 -7.611 1.00 80.50 204 GLY A N 1
ATOM 1613 C CA . GLY A 1 204 ? 15.621 -1.918 -8.442 1.00 80.50 204 GLY A CA 1
ATOM 1614 C C . GLY A 1 204 ? 14.213 -2.391 -8.061 1.00 80.50 204 GLY A C 1
ATOM 1615 O O . GLY A 1 204 ? 13.586 -3.165 -8.795 1.00 80.50 204 GLY A O 1
ATOM 1616 N N . ALA A 1 205 ? 13.696 -1.915 -6.924 1.00 86.50 205 ALA A N 1
ATOM 1617 C CA . ALA A 1 205 ? 12.479 -2.387 -6.288 1.00 86.50 205 ALA A CA 1
ATOM 1618 C C . ALA A 1 205 ? 12.465 -3.912 -6.097 1.00 86.50 205 ALA A C 1
ATOM 1620 O O . ALA A 1 205 ? 11.414 -4.542 -6.246 1.00 86.50 205 ALA A O 1
ATOM 1621 N N . ASN A 1 206 ? 13.628 -4.507 -5.819 1.00 90.44 206 ASN A N 1
ATOM 1622 C CA . ASN A 1 206 ? 13.780 -5.951 -5.638 1.00 90.44 206 ASN A CA 1
ATOM 1623 C C . ASN A 1 206 ? 13.286 -6.398 -4.265 1.00 90.44 206 ASN A C 1
ATOM 1625 O O . ASN A 1 206 ? 12.795 -7.516 -4.125 1.00 90.44 206 ASN A O 1
ATOM 1629 N N . ARG A 1 207 ? 13.386 -5.510 -3.275 1.00 93.00 207 ARG A N 1
ATOM 1630 C CA . ARG A 1 207 ? 12.847 -5.695 -1.931 1.00 93.00 207 ARG A CA 1
ATOM 1631 C C . ARG A 1 207 ? 11.891 -4.574 -1.576 1.00 93.00 207 ARG A C 1
ATOM 1633 O O . ARG A 1 207 ? 12.082 -3.420 -1.960 1.00 93.00 207 ARG A O 1
ATOM 1640 N N . TRP A 1 208 ? 10.870 -4.933 -0.818 1.00 94.62 208 TRP A N 1
ATOM 1641 C CA . TRP A 1 208 ? 9.804 -4.040 -0.405 1.00 94.62 208 TRP A CA 1
ATOM 1642 C C . TRP A 1 208 ? 9.657 -4.079 1.101 1.00 94.62 208 TRP A C 1
ATOM 1644 O O . TRP A 1 208 ? 9.427 -5.137 1.688 1.00 94.62 208 TRP A O 1
ATOM 1654 N N . ARG A 1 209 ? 9.769 -2.907 1.718 1.00 93.56 209 ARG A N 1
ATOM 1655 C CA . ARG A 1 209 ? 9.395 -2.708 3.108 1.00 93.56 209 ARG A CA 1
ATOM 1656 C C . ARG A 1 209 ? 7.894 -2.521 3.185 1.00 93.56 209 ARG A C 1
ATOM 1658 O O . ARG A 1 209 ? 7.311 -1.772 2.402 1.00 93.56 209 ARG A O 1
ATOM 1665 N N . VAL A 1 210 ? 7.298 -3.144 4.185 1.00 94.75 210 VAL A N 1
ATOM 1666 C CA . VAL A 1 210 ? 5.941 -2.872 4.634 1.00 94.75 210 VAL A CA 1
ATOM 1667 C C . VAL A 1 210 ? 5.988 -2.557 6.121 1.00 94.75 210 VAL A C 1
ATOM 1669 O O . VAL A 1 210 ? 6.618 -3.264 6.904 1.00 94.75 210 VAL A O 1
ATOM 1672 N N . VAL A 1 211 ? 5.349 -1.460 6.503 1.00 92.50 211 VAL A N 1
ATOM 1673 C CA . VAL A 1 211 ? 4.940 -1.240 7.884 1.00 92.50 211 VAL A CA 1
ATOM 1674 C C . VAL A 1 211 ? 3.497 -1.713 7.940 1.00 92.50 211 VAL A C 1
ATOM 1676 O O . VAL A 1 211 ? 2.660 -1.194 7.195 1.00 92.50 211 VAL A O 1
ATOM 1679 N N . GLY A 1 212 ? 3.261 -2.753 8.743 1.00 88.94 212 GLY A N 1
ATOM 1680 C CA . GLY A 1 212 ? 1.969 -3.405 8.921 1.00 88.94 212 GLY A CA 1
ATOM 1681 C C . GLY A 1 212 ? 0.878 -2.433 9.366 1.00 88.94 212 GLY A C 1
ATOM 1682 O O . GLY A 1 212 ? 1.117 -1.234 9.487 1.00 88.94 212 GLY A O 1
ATOM 1683 N N . ASP A 1 213 ? -0.323 -2.943 9.630 1.00 93.44 213 ASP A N 1
ATOM 1684 C CA . ASP A 1 213 ? -1.440 -2.085 10.031 1.00 93.44 213 ASP A CA 1
ATOM 1685 C C . ASP A 1 213 ? -1.102 -1.245 11.272 1.00 93.44 213 ASP A C 1
ATOM 1687 O O . ASP A 1 213 ? -1.089 -1.754 12.390 1.00 93.44 213 ASP A O 1
ATOM 1691 N N . LEU A 1 214 ? -0.857 0.050 11.072 1.00 93.00 214 LEU A N 1
ATOM 1692 C CA . LEU A 1 214 ? -0.456 1.002 12.104 1.00 93.00 214 LEU A CA 1
ATOM 1693 C C . LEU A 1 214 ? -1.528 1.201 13.175 1.00 93.00 214 LEU A C 1
ATOM 1695 O O . LEU A 1 214 ? -1.228 1.705 14.254 1.00 93.00 214 LEU A O 1
ATOM 1699 N N . LEU A 1 215 ? -2.776 0.838 12.874 1.00 92.25 215 LEU A N 1
ATOM 1700 C CA . LEU A 1 215 ? -3.886 0.910 13.820 1.00 92.25 215 LEU A CA 1
ATOM 1701 C C . LEU A 1 215 ? -3.992 -0.355 14.684 1.00 92.25 215 LEU A C 1
ATOM 1703 O O . LEU A 1 215 ? -4.750 -0.380 15.653 1.00 92.25 215 LEU A O 1
ATOM 1707 N N . SER A 1 216 ? -3.215 -1.392 14.362 1.00 88.44 216 SER A N 1
ATOM 1708 C CA . SER A 1 216 ? -3.105 -2.616 15.145 1.00 88.44 216 SER A CA 1
ATOM 1709 C C . SER A 1 216 ? -1.984 -2.499 16.185 1.00 88.44 216 SER A C 1
ATOM 1711 O O . SER A 1 216 ? -0.891 -2.026 15.868 1.00 88.44 216 SER A O 1
ATOM 1713 N N . PRO A 1 217 ? -2.175 -3.010 17.418 1.00 79.19 217 PRO A N 1
ATOM 1714 C CA . PRO A 1 217 ? -1.108 -3.059 18.422 1.00 79.19 217 PRO A CA 1
ATOM 1715 C C . PRO A 1 217 ? 0.076 -3.950 18.005 1.00 79.19 217 PRO A C 1
ATOM 1717 O O . PRO A 1 217 ? 1.146 -3.857 18.597 1.00 79.19 217 PRO A O 1
ATOM 1720 N N . ASN A 1 218 ? -0.109 -4.800 16.989 1.00 79.75 218 ASN A N 1
ATOM 1721 C CA . ASN A 1 218 ? 0.899 -5.732 16.485 1.00 79.75 218 ASN A CA 1
ATOM 1722 C C . ASN A 1 218 ? 1.582 -5.236 15.200 1.00 79.75 218 ASN A C 1
ATOM 1724 O O . ASN A 1 218 ? 2.137 -6.047 14.461 1.00 79.75 218 ASN A O 1
ATOM 1728 N N . ALA A 1 219 ? 1.514 -3.935 14.896 1.00 85.31 219 ALA A N 1
ATOM 1729 C CA . ALA A 1 219 ? 2.169 -3.367 13.722 1.00 85.31 219 ALA A CA 1
ATOM 1730 C C . ALA A 1 219 ? 3.678 -3.681 13.731 1.00 85.31 219 ALA A C 1
ATOM 1732 O O . ALA A 1 219 ? 4.427 -3.203 14.585 1.00 85.31 219 ALA A O 1
ATOM 1733 N N . SER A 1 220 ? 4.130 -4.475 12.764 1.00 84.62 220 SER A N 1
ATOM 1734 C CA . SER A 1 220 ? 5.538 -4.796 12.531 1.00 84.62 220 SER A CA 1
ATOM 1735 C C . SER A 1 220 ? 6.063 -4.035 11.315 1.00 84.62 220 SER A C 1
ATOM 1737 O O . SER A 1 220 ? 5.307 -3.597 10.450 1.00 84.62 220 SER A O 1
ATOM 1739 N N . THR A 1 221 ? 7.380 -3.854 11.238 1.00 90.62 221 THR A N 1
ATOM 1740 C CA . THR A 1 221 ? 8.038 -3.497 9.976 1.00 90.62 221 THR A CA 1
ATOM 1741 C C . THR A 1 221 ? 8.746 -4.729 9.454 1.00 90.62 221 THR A C 1
ATOM 1743 O O . THR A 1 221 ? 9.596 -5.288 10.144 1.00 90.62 221 THR A O 1
ATOM 1746 N N . GLU A 1 222 ? 8.411 -5.128 8.236 1.00 92.81 222 GLU A N 1
ATOM 1747 C CA . GLU A 1 222 ? 8.962 -6.308 7.584 1.00 92.81 222 GLU A CA 1
ATOM 1748 C C . GLU A 1 222 ? 9.453 -5.949 6.184 1.00 92.81 222 GLU A C 1
ATOM 1750 O O . GLU A 1 222 ? 9.023 -4.962 5.583 1.00 92.81 222 GLU A O 1
ATOM 1755 N N . VAL A 1 223 ? 10.394 -6.740 5.674 1.00 94.19 223 VAL A N 1
ATOM 1756 C CA . VAL A 1 223 ? 10.932 -6.591 4.323 1.00 94.19 223 VAL A CA 1
ATOM 1757 C C . VAL A 1 223 ? 10.762 -7.916 3.605 1.00 94.19 223 VAL A C 1
ATOM 1759 O O . VAL A 1 223 ? 11.184 -8.955 4.108 1.00 94.19 223 VAL A O 1
ATOM 1762 N N . PHE A 1 224 ? 10.162 -7.865 2.423 1.00 95.44 224 PHE A N 1
ATOM 1763 C CA . PHE A 1 224 ? 9.941 -9.029 1.578 1.00 95.44 224 PHE A CA 1
ATOM 1764 C C . PHE A 1 224 ? 10.586 -8.832 0.217 1.00 95.44 224 PHE A C 1
ATOM 1766 O O . PHE A 1 224 ? 10.628 -7.720 -0.316 1.00 95.44 224 PHE A O 1
ATOM 1773 N N . ASP A 1 225 ? 11.041 -9.932 -0.370 1.00 95.06 225 ASP A N 1
ATOM 1774 C CA . ASP A 1 225 ? 11.444 -9.944 -1.766 1.00 95.06 225 ASP A CA 1
ATOM 1775 C C . ASP A 1 225 ? 10.220 -9.773 -2.670 1.00 95.06 225 ASP A C 1
ATOM 1777 O O . ASP A 1 225 ? 9.123 -10.294 -2.413 1.00 95.06 225 ASP A O 1
ATOM 1781 N N . TYR A 1 226 ? 10.429 -9.042 -3.759 1.00 92.81 226 TYR A N 1
ATOM 1782 C CA . TYR A 1 226 ? 9.510 -9.020 -4.883 1.00 92.81 226 TYR A CA 1
ATOM 1783 C C . TYR A 1 226 ? 9.344 -10.455 -5.427 1.00 92.81 226 TYR A C 1
ATOM 1785 O O . TYR A 1 226 ? 10.319 -11.204 -5.446 1.00 92.81 226 TYR A O 1
ATOM 1793 N N . PRO A 1 227 ? 8.148 -10.893 -5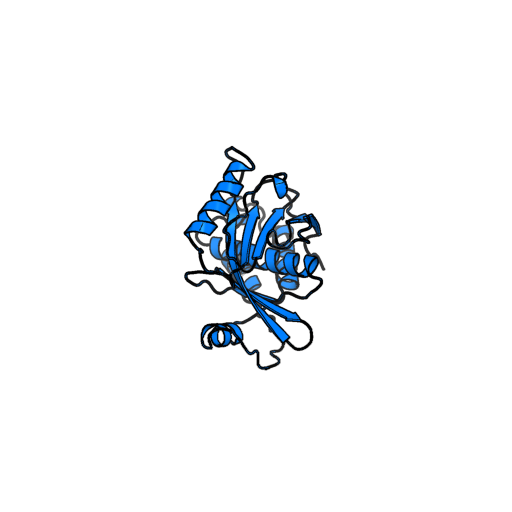.856 1.00 92.81 227 PRO A N 1
ATOM 1794 C CA . PRO A 1 227 ? 7.977 -12.257 -6.349 1.00 92.81 227 PRO A CA 1
ATOM 1795 C C . PRO A 1 227 ? 8.625 -12.446 -7.731 1.00 92.81 227 PRO A C 1
ATOM 1797 O O . PRO A 1 227 ? 8.354 -11.678 -8.656 1.00 92.81 227 PRO A O 1
ATOM 1800 N N . TYR A 1 228 ? 9.443 -13.493 -7.872 1.00 84.12 228 TYR A N 1
ATOM 1801 C CA . TYR A 1 228 ? 10.095 -13.875 -9.137 1.00 84.12 228 TYR A CA 1
ATOM 1802 C C . TYR A 1 228 ? 9.617 -15.229 -9.693 1.00 84.12 228 TYR A C 1
ATOM 1804 O O . TYR A 1 228 ? 9.733 -15.451 -10.896 1.00 84.12 228 TYR A O 1
ATOM 1812 N N . GLU A 1 229 ? 9.049 -16.089 -8.838 1.00 76.88 229 GLU A N 1
ATOM 1813 C CA . GLU A 1 229 ? 8.568 -17.454 -9.128 1.00 76.88 229 GLU A CA 1
ATOM 1814 C C . GLU A 1 229 ? 7.298 -17.761 -8.331 1.00 76.88 229 GLU A C 1
ATOM 1816 O O . GLU A 1 229 ? 7.237 -17.356 -7.143 1.00 76.88 229 GLU A O 1
#

Foldseek 3Di:
DDDDDPCPPLQPLLRVLVVLVVPQPAPPDDDDDDDDDDPPVVVVVSPFRWDQLQSSLQSLVCCLPVCSCPPPDPCVSCLVDPSSVLSNVVNVQSVVQVVLCVVVVWGWIKGQDDDPQAGIKIWTDDDPDIDIAGEHEAEDAEDPDDAVVSVLVVLVVQCVPPQAALRHEYEYEYNYDHDDDLVVHDNPSHRYVFYKYKYQPDPSSQKMWIQGGSVDPPTDIDIDGRRND

Secondary structure (DSSP, 8-state):
---------PPPHHHHHHHHTT-------------SS-TTHHHHHTTS--B-HHHHHHHHHHHHHSSTTTTS-HHHHTT-STTTHHHHHHHHHHHHHHHHHHHHTS--EEEE---SS-SEEEEEEETTEEEEEEEEEEEEPSPSS-HHHHHHHHHHHHHHH-TTEEEEEEEEEE-S-----GGGS--TT--EEEEEEEEESSTT--EEEEE--TTSTT--EEEEEPP--